Protein AF-0000000084337101 (afdb_homodimer)

Secondary structure (DSSP, 8-state):
-EEEEEE---TT---THHHHHTTT-SEEEE-S----HHHHHHHHHHS-EEE---TT--HHHHHHS-SEEEEEETTEEEEEESS-EETTEE-TTTHHHHHHS--SEEE--SS--EEEEEETTTTEEEEEE---S--TT---EEEEEEEEETTEEEEEEEEEEP--/-EEEEEE---TT---THHHHHTTT-SEEEE-S----HHHHHHHHHHS-EEE---TT--HHHHHHS-SEEEEEETTEEEEEESS-EETTEE-TTTHHHHHHS--SEEE--SS--EEEEEETTTTEEEEEE---S--TT---EEEEEEEEETTEEEEEEEEEEP--

Nearest PDB structures (foldseek):
  5xcj-assembly1_A  TM=7.759E-01  e=5.820E-12  Entamoeba histolytica
  1w24-assembly1_A  TM=7.479E-01  e=7.987E-12  Homo sapiens
  6xs5-assembly1_A  TM=7.385E-01  e=8.509E-12  Homo sapiens
  5w8m-assembly2_B  TM=7.728E-01  e=2.596E-10  Thermochaetoides thermophila
  6vac-assembly1_C  TM=6.757E-01  e=7.614E-10  Mus musculus

Solvent-accessible surface area (backbone atoms only — not comparable to full-atom values): 16589 Å² total; per-residue (Å²): 114,49,33,38,26,36,38,16,33,19,60,62,38,79,60,71,64,54,58,64,72,37,62,84,35,60,34,36,39,35,25,13,19,48,46,38,53,66,56,52,49,54,50,43,73,74,32,57,65,48,54,19,32,25,92,73,34,46,69,75,37,49,72,75,24,41,60,65,43,76,48,69,54,83,62,32,37,34,35,36,24,9,83,33,62,44,88,97,50,49,28,81,92,37,42,69,50,52,73,77,61,49,37,46,33,37,37,23,26,81,76,49,42,38,33,40,37,53,33,76,94,60,60,22,41,36,39,20,38,10,14,48,21,86,60,80,88,60,69,74,21,22,31,31,35,34,32,36,50,52,76,41,81,42,63,40,31,43,42,77,50,84,71,135,116,48,32,37,24,37,38,16,33,19,59,63,36,79,60,71,64,53,58,63,73,38,62,85,36,61,33,35,39,33,26,12,21,48,46,39,54,67,54,51,47,54,49,42,72,73,32,55,64,48,53,19,32,24,92,72,34,46,68,76,36,48,73,75,25,42,59,64,42,75,48,69,54,83,62,31,39,34,36,37,24,9,84,32,61,44,89,100,50,50,28,80,93,38,43,69,49,50,73,77,61,48,38,45,32,40,35,23,27,82,76,49,43,39,34,38,39,52,34,74,91,60,61,22,40,35,40,20,40,10,14,46,20,85,59,82,88,60,66,73,21,23,31,31,36,32,31,38,50,52,75,40,81,42,64,38,31,45,44,75,51,82,72,135

Foldseek 3Di:
DFKEWEAEQAQCPDDPVSCVVCVPGQEYEYQENQNDPVSVVVRCVSHPYAYAYDDNDDDVVCVPHPQWDWDDDQQFTEIGHAQADDVVGGDPVNVVCCLVPNTQEYEYEDVLDFDWDQHPNRNHTYGYQGHQHDDDPDFWHKIWIWDDDRHDIGDIDIDTDDGD/DFKEWEAEQAQCPDDPVSCVVCVPGQEYEYQENQNDVVSVVVRCVSHPYAYAYDDNDDPVVCVVHPQWDWDDDQQFTEIGHAQADDVVGGDPVNVVCCLVPNTQEYEYEDPLDFDWDQHPNRNHTYGYQGHQHDDDPDFWHKIWIWDDDRHDIGDIDIDTDDGD

pLDDT: mean 96.05, std 7.36, range [43.03, 98.94]

Organism: NCBI:txid1302689

Structure (mmCIF, N/CA/C/O backbone):
data_AF-0000000084337101-model_v1
#
loop_
_entity.id
_entity.type
_entity.pdbx_description
1 polymer Phosphoesterase
#
loop_
_atom_site.group_PDB
_atom_site.id
_atom_site.type_symbol
_atom_site.label_atom_id
_atom_site.label_alt_id
_atom_site.label_comp_id
_atom_site.label_asym_id
_atom_site.label_entity_id
_atom_site.label_seq_id
_atom_site.pdbx_PDB_ins_code
_atom_site.Cartn_x
_atom_site.Cartn_y
_atom_site.Cartn_z
_atom_site.occupancy
_atom_site.B_iso_or_equiv
_atom_site.auth_seq_id
_atom_site.auth_comp_id
_atom_site.auth_asym_id
_atom_site.auth_atom_id
_atom_site.pdbx_PDB_model_num
ATOM 1 N N . MET A 1 1 ? -7.73 -17.516 11.141 1 97.19 1 MET A N 1
ATOM 2 C CA . MET A 1 1 ? -6.891 -16.5 10.516 1 97.19 1 MET A CA 1
ATOM 3 C C . MET A 1 1 ? -5.816 -17.141 9.648 1 97.19 1 MET A C 1
ATOM 5 O O . MET A 1 1 ? -5.148 -18.078 10.07 1 97.19 1 MET A O 1
ATOM 9 N N . THR A 1 2 ? -5.793 -16.688 8.414 1 98.75 2 THR A N 1
ATOM 10 C CA . THR A 1 2 ? -4.77 -17.172 7.488 1 98.75 2 THR A CA 1
ATOM 11 C C . THR A 1 2 ? -3.75 -16.078 7.195 1 98.75 2 THR A C 1
ATOM 13 O O . THR A 1 2 ? -4.121 -14.945 6.855 1 98.75 2 THR A O 1
ATOM 16 N N . ARG A 1 3 ? -2.441 -16.406 7.406 1 98.81 3 ARG A N 1
ATOM 17 C CA . ARG A 1 3 ? -1.365 -15.453 7.141 1 98.81 3 ARG A CA 1
ATOM 18 C C . ARG A 1 3 ? -0.753 -15.695 5.762 1 98.81 3 ARG A C 1
ATOM 20 O O . ARG A 1 3 ? -0.276 -16.797 5.477 1 98.81 3 ARG A O 1
ATOM 27 N N . ILE A 1 4 ? -0.739 -14.594 4.887 1 98.94 4 ILE A N 1
ATOM 28 C CA . ILE A 1 4 ? -0.367 -14.766 3.488 1 98.94 4 ILE A CA 1
ATOM 29 C C . ILE A 1 4 ? 0.932 -14.016 3.201 1 98.94 4 ILE A C 1
ATOM 31 O O . ILE A 1 4 ? 1.117 -12.891 3.652 1 98.94 4 ILE A O 1
ATOM 35 N N . GLY A 1 5 ? 1.886 -14.672 2.557 1 98.88 5 GLY A N 1
ATOM 36 C CA . GLY A 1 5 ? 2.967 -14.016 1.843 1 98.88 5 GLY A CA 1
ATOM 37 C C . GLY A 1 5 ? 2.705 -13.883 0.354 1 98.88 5 GLY A C 1
ATOM 38 O O . GLY A 1 5 ? 2.453 -14.875 -0.329 1 98.88 5 GLY A O 1
ATOM 39 N N . LEU A 1 6 ? 2.668 -12.648 -0.163 1 98.94 6 LEU A N 1
ATOM 40 C CA . LEU A 1 6 ? 2.365 -12.367 -1.562 1 98.94 6 LEU A CA 1
ATOM 41 C C . LEU A 1 6 ? 3.613 -11.906 -2.307 1 98.94 6 LEU A C 1
ATOM 43 O O . LEU A 1 6 ? 4.293 -10.977 -1.869 1 98.94 6 LEU A O 1
ATOM 47 N N . ILE A 1 7 ? 3.92 -12.594 -3.41 1 98.81 7 ILE A N 1
ATOM 48 C CA . ILE A 1 7 ? 5.121 -12.312 -4.188 1 98.81 7 ILE A CA 1
ATOM 49 C C . ILE A 1 7 ? 4.809 -12.414 -5.68 1 98.81 7 ILE A C 1
ATOM 51 O O . ILE A 1 7 ? 3.783 -12.977 -6.066 1 98.81 7 ILE A O 1
ATOM 55 N N . SER A 1 8 ? 5.551 -11.766 -6.52 1 98.56 8 SER A N 1
ATOM 56 C CA . SER A 1 8 ? 5.344 -11.812 -7.961 1 98.56 8 SER A CA 1
ATOM 57 C C . 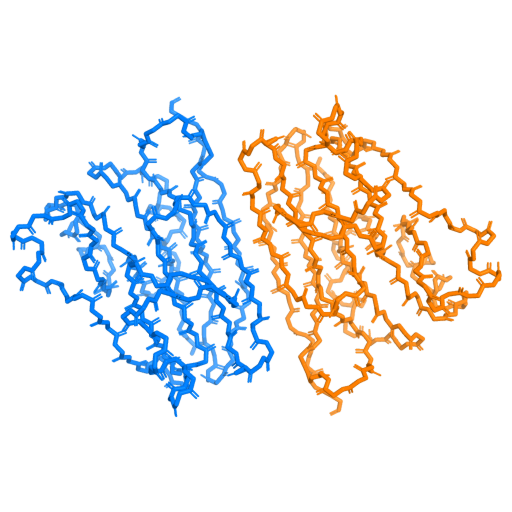SER A 1 8 ? 6.637 -11.516 -8.719 1 98.56 8 SER A C 1
ATOM 59 O O . SER A 1 8 ? 7.613 -11.047 -8.125 1 98.56 8 SER A O 1
ATOM 61 N N . ASP A 1 9 ? 6.691 -11.859 -9.961 1 98 9 ASP A N 1
ATOM 62 C CA . ASP A 1 9 ? 7.73 -11.453 -10.898 1 98 9 ASP A CA 1
ATOM 63 C C . ASP A 1 9 ? 9.117 -11.781 -10.359 1 98 9 ASP A C 1
ATOM 65 O O . ASP A 1 9 ? 10 -10.922 -10.312 1 98 9 ASP A O 1
ATOM 69 N N . THR A 1 10 ? 9.242 -13.016 -9.969 1 97.75 10 THR A N 1
ATOM 70 C CA . THR A 1 10 ? 10.539 -13.492 -9.492 1 97.75 10 THR A CA 1
ATOM 71 C C . THR A 1 10 ? 11.5 -13.672 -10.664 1 97.75 10 THR A C 1
ATOM 73 O O . THR A 1 10 ? 12.719 -13.578 -10.484 1 97.75 10 THR A O 1
ATOM 76 N N . HIS A 1 11 ? 11.008 -14.039 -11.836 1 97.12 11 HIS A N 1
ATOM 77 C CA . HIS A 1 11 ? 11.82 -14.117 -13.047 1 97.12 11 HIS A CA 1
ATOM 78 C C . HIS A 1 11 ? 13.023 -15.023 -12.844 1 97.12 11 HIS A C 1
ATOM 80 O O . HIS A 1 11 ? 14.156 -14.641 -13.148 1 97.12 11 HIS A O 1
ATOM 86 N N . SER A 1 12 ? 12.773 -16.188 -12.328 1 96.69 12 SER A N 1
ATOM 87 C CA . SER A 1 12 ? 13.75 -17.266 -12.164 1 96.69 12 SER A CA 1
ATOM 88 C C . SER A 1 12 ? 14.758 -16.938 -11.078 1 96.69 12 SER A C 1
ATOM 90 O O . SER A 1 12 ? 15.773 -17.625 -10.938 1 96.69 12 SER A O 1
ATOM 92 N N . TYR A 1 13 ? 14.562 -15.891 -10.398 1 96.31 13 TYR A N 1
ATOM 93 C CA . TYR A 1 13 ? 15.422 -15.531 -9.273 1 96.31 13 TYR A CA 1
ATOM 94 C C . TYR A 1 13 ? 14.617 -15.469 -7.973 1 96.31 13 TYR A C 1
ATOM 96 O O . TYR A 1 13 ? 13.578 -14.812 -7.906 1 96.31 13 TYR A O 1
ATOM 104 N N . LEU A 1 14 ? 15.156 -16.141 -6.969 1 95.75 14 LEU A N 1
ATOM 105 C CA . LEU A 1 14 ? 14.516 -16.188 -5.66 1 95.75 14 LEU A CA 1
ATOM 106 C C . LEU A 1 14 ? 15.508 -15.844 -4.559 1 95.75 14 LEU A C 1
ATOM 108 O O . LEU A 1 14 ? 16.359 -16.672 -4.215 1 95.75 14 LEU A O 1
ATOM 112 N N . ASP A 1 15 ? 15.375 -14.695 -4.016 1 94.75 15 ASP A N 1
ATOM 113 C CA . ASP A 1 15 ? 16.203 -14.242 -2.904 1 94.75 15 ASP A CA 1
ATOM 114 C C . ASP A 1 15 ? 15.961 -15.086 -1.655 1 94.75 15 ASP A C 1
ATOM 116 O O . ASP A 1 15 ? 14.812 -15.344 -1.294 1 94.75 15 ASP A O 1
ATOM 120 N N . GLU A 1 16 ? 17.016 -15.445 -0.916 1 95.56 16 GLU A N 1
ATOM 121 C CA . GLU A 1 16 ? 16.875 -16.219 0.311 1 95.56 16 GLU A CA 1
ATOM 122 C C . GLU A 1 16 ? 16.062 -15.469 1.361 1 95.56 16 GLU A C 1
ATOM 124 O O . GLU A 1 16 ? 15.406 -16.078 2.201 1 95.56 16 GLU A O 1
ATOM 129 N N . ALA A 1 17 ? 16.125 -14.211 1.288 1 96.62 17 ALA A N 1
ATOM 130 C CA . ALA A 1 17 ? 15.406 -13.367 2.244 1 96.62 17 ALA A CA 1
ATOM 131 C C . ALA A 1 17 ? 13.898 -13.633 2.188 1 96.62 17 ALA A C 1
ATOM 133 O O . ALA A 1 17 ? 13.188 -13.414 3.17 1 96.62 17 ALA A O 1
ATOM 134 N N . VAL A 1 18 ? 13.445 -14.07 1.087 1 97.75 18 VAL A N 1
ATOM 135 C CA . VAL A 1 18 ? 12.023 -14.367 0.919 1 97.75 18 VAL A CA 1
ATOM 136 C C . VAL A 1 18 ? 11.594 -15.422 1.93 1 97.75 18 VAL A C 1
ATOM 138 O O . VAL A 1 18 ? 10.539 -15.305 2.551 1 97.75 18 VAL A O 1
ATOM 141 N N . PHE A 1 19 ? 12.398 -16.438 2.104 1 98.06 19 PHE A N 1
ATOM 142 C CA . PHE A 1 19 ? 12.07 -17.516 3.02 1 98.06 19 PHE A CA 1
ATOM 143 C C . PHE A 1 19 ? 12.055 -17.016 4.461 1 98.06 19 PHE A C 1
ATOM 145 O O . PHE A 1 19 ? 11.242 -17.469 5.27 1 98.06 19 PHE A O 1
ATOM 152 N N . LYS A 1 20 ? 12.875 -16.125 4.723 1 97.56 20 LYS A N 1
ATOM 153 C CA . LYS A 1 20 ? 12.875 -15.531 6.055 1 97.56 20 LYS A CA 1
ATOM 154 C C . LYS A 1 20 ? 11.609 -14.719 6.297 1 97.56 20 LYS A C 1
ATOM 156 O O . LYS A 1 20 ? 10.961 -14.852 7.336 1 97.56 20 LYS A O 1
ATOM 161 N N . HIS A 1 21 ? 11.242 -13.977 5.363 1 97.75 21 HIS A N 1
ATOM 162 C CA . HIS A 1 21 ? 10.078 -13.109 5.5 1 97.75 21 HIS A CA 1
ATOM 163 C C . HIS A 1 21 ? 8.789 -13.922 5.535 1 97.75 21 HIS A C 1
ATOM 165 O O . HIS A 1 21 ? 7.82 -13.539 6.195 1 97.75 21 HIS A O 1
ATOM 171 N N . PHE A 1 22 ? 8.781 -15.07 4.883 1 98.56 22 PHE A N 1
ATOM 172 C CA . PHE A 1 22 ? 7.555 -15.852 4.785 1 98.56 22 PHE A CA 1
ATOM 173 C C . PHE A 1 22 ? 7.551 -16.984 5.801 1 98.56 22 PHE A C 1
ATOM 175 O O . PHE A 1 22 ? 6.629 -17.797 5.824 1 98.56 22 PHE A O 1
ATOM 182 N N . ALA A 1 23 ? 8.523 -17 6.684 1 98.62 23 ALA A N 1
ATOM 183 C CA . ALA A 1 23 ? 8.641 -18.094 7.648 1 98.62 23 ALA A CA 1
ATOM 184 C C . ALA A 1 23 ? 7.402 -18.172 8.539 1 98.62 23 ALA A C 1
ATOM 186 O O . ALA A 1 23 ? 6.969 -19.266 8.914 1 98.62 23 ALA A O 1
ATOM 187 N N . ASP A 1 24 ? 6.848 -17.094 8.836 1 98.44 24 ASP A N 1
ATOM 188 C CA . ASP A 1 24 ? 5.715 -17.047 9.758 1 98.44 24 ASP A CA 1
ATOM 189 C C . ASP A 1 24 ? 4.391 -17 9 1 98.44 24 ASP A C 1
ATOM 191 O O . ASP A 1 24 ? 3.355 -16.656 9.578 1 98.44 24 ASP A O 1
ATOM 195 N N . ARG A 1 25 ? 4.422 -17.219 7.742 1 98.69 25 ARG A N 1
ATOM 196 C CA . ARG A 1 25 ? 3.209 -17.203 6.926 1 98.69 25 ARG A CA 1
ATOM 197 C C . ARG A 1 25 ? 2.633 -18.609 6.77 1 98.69 25 ARG A C 1
ATOM 199 O O . ARG A 1 25 ? 3.352 -19.594 6.902 1 98.69 25 ARG A O 1
ATOM 206 N N . ASP A 1 26 ? 1.334 -18.672 6.531 1 98.88 26 ASP A N 1
ATOM 207 C CA . ASP A 1 26 ? 0.652 -19.953 6.344 1 98.88 26 ASP A CA 1
ATOM 208 C C . ASP A 1 26 ? 0.68 -20.375 4.879 1 98.88 26 ASP A C 1
ATOM 210 O O . ASP A 1 26 ? 0.826 -21.562 4.578 1 98.88 26 ASP A O 1
ATOM 214 N N . GLU A 1 27 ? 0.508 -19.422 3.949 1 98.88 27 GLU A N 1
ATOM 215 C CA . GLU A 1 27 ? 0.481 -19.672 2.51 1 98.88 27 GLU A CA 1
ATOM 216 C C . GLU A 1 27 ? 1.314 -18.625 1.757 1 98.88 27 GLU A C 1
ATOM 218 O O . GLU A 1 27 ? 1.511 -17.516 2.238 1 98.88 27 GLU A O 1
ATOM 223 N N . ILE A 1 28 ? 1.742 -19.094 0.635 1 98.94 28 ILE A N 1
ATOM 224 C CA . ILE A 1 28 ? 2.379 -18.188 -0.314 1 98.94 28 ILE A CA 1
ATOM 225 C C . ILE A 1 28 ? 1.519 -18.062 -1.57 1 98.94 28 ILE A C 1
ATOM 227 O O . ILE A 1 28 ? 1.023 -19.078 -2.088 1 98.94 28 ILE A O 1
ATOM 231 N N . TRP A 1 29 ? 1.247 -16.844 -1.984 1 98.94 29 TRP A N 1
ATOM 232 C CA . TRP A 1 29 ? 0.573 -16.562 -3.248 1 98.94 29 TRP A CA 1
ATOM 233 C C . TRP A 1 29 ? 1.519 -15.891 -4.234 1 98.94 29 TRP A C 1
ATOM 235 O O . TRP A 1 29 ? 2.186 -14.906 -3.889 1 98.94 29 TRP A O 1
ATOM 245 N N . HIS A 1 30 ? 1.641 -16.469 -5.43 1 98.94 30 HIS A N 1
ATOM 246 C CA . HIS A 1 30 ? 2.521 -15.93 -6.461 1 98.94 30 HIS A CA 1
ATOM 247 C C . HIS A 1 30 ? 1.725 -15.445 -7.664 1 98.94 30 HIS A C 1
ATOM 249 O O . HIS A 1 30 ? 1.054 -16.234 -8.336 1 98.94 30 HIS A O 1
ATOM 255 N N . ALA A 1 31 ? 1.927 -14.156 -8.031 1 98.88 31 ALA A N 1
ATOM 256 C CA . ALA A 1 31 ? 1.059 -13.516 -9.008 1 98.88 31 ALA A CA 1
ATOM 257 C C . ALA A 1 31 ? 1.639 -13.633 -10.414 1 98.88 31 ALA A C 1
ATOM 259 O O . ALA A 1 31 ? 1.323 -12.828 -11.297 1 98.88 31 ALA A O 1
ATOM 260 N N . GLY A 1 32 ? 2.471 -14.523 -10.625 1 98.69 32 GLY A N 1
ATOM 261 C CA . GLY A 1 32 ? 2.885 -14.859 -11.977 1 98.69 32 GLY A CA 1
ATOM 262 C C . GLY A 1 32 ? 4.297 -14.406 -12.297 1 98.69 32 GLY A C 1
ATOM 263 O O . GLY A 1 32 ? 4.906 -13.656 -11.531 1 98.69 32 GLY A O 1
ATOM 264 N N . ASP A 1 33 ? 4.809 -14.875 -13.453 1 98.69 33 ASP A N 1
ATOM 265 C CA . ASP A 1 33 ? 6.184 -14.68 -13.906 1 98.69 33 ASP A CA 1
ATOM 266 C C . ASP A 1 33 ? 7.176 -15.297 -12.922 1 98.69 33 ASP A C 1
ATOM 268 O O . ASP A 1 33 ? 8.117 -14.625 -12.484 1 98.69 33 ASP A O 1
ATOM 272 N N . PHE A 1 34 ? 6.934 -16.547 -12.703 1 98.62 34 PHE A N 1
ATOM 273 C CA . PHE A 1 34 ? 7.871 -17.344 -11.906 1 98.62 34 PHE A CA 1
ATOM 274 C C . PHE A 1 34 ? 9.25 -17.359 -12.555 1 98.62 34 PHE A C 1
ATOM 276 O O . PHE A 1 34 ? 10.258 -17.125 -11.891 1 98.62 34 PHE A O 1
ATOM 283 N N . GLY A 1 35 ? 9.25 -17.688 -13.766 1 98.06 35 GLY A N 1
ATOM 284 C CA . GLY A 1 35 ? 10.461 -17.922 -14.531 1 98.06 35 GLY A CA 1
ATOM 285 C C . GLY A 1 35 ? 10.703 -19.375 -14.844 1 98.06 35 GLY A C 1
ATOM 286 O O . GLY A 1 35 ? 10.797 -19.766 -16.016 1 98.06 35 GLY A O 1
ATOM 287 N N . THR A 1 36 ? 10.781 -20.25 -13.781 1 98.06 36 THR A N 1
ATOM 288 C CA . THR A 1 36 ? 10.977 -21.688 -13.953 1 98.06 36 THR A CA 1
ATOM 289 C C . THR A 1 36 ? 10.047 -22.469 -13.023 1 98.06 36 THR A C 1
ATOM 291 O O . THR A 1 36 ? 9.672 -21.969 -11.961 1 98.06 36 THR A O 1
ATOM 294 N N . LEU A 1 37 ? 9.789 -23.688 -13.484 1 98.38 37 LEU A N 1
ATOM 295 C CA . LEU A 1 37 ? 9.008 -24.578 -12.633 1 98.38 37 LEU A CA 1
ATOM 296 C C . LEU A 1 37 ? 9.773 -24.922 -11.359 1 98.38 37 LEU A C 1
ATOM 298 O O . LEU A 1 37 ? 9.18 -25.078 -10.289 1 98.38 37 LEU A O 1
ATOM 302 N N . GLU A 1 38 ? 11.047 -25.016 -11.484 1 98.38 38 GLU A N 1
ATOM 303 C CA . GLU A 1 38 ? 11.898 -25.328 -10.336 1 98.38 38 GLU A CA 1
ATOM 304 C C . GLU A 1 38 ? 11.711 -24.297 -9.219 1 98.38 38 GLU A C 1
ATOM 306 O O . GLU A 1 38 ? 11.688 -24.656 -8.039 1 98.38 38 GLU A O 1
ATOM 311 N N . LEU A 1 39 ? 11.633 -23.078 -9.617 1 98.31 39 LEU A N 1
ATOM 312 C CA . LEU A 1 39 ? 11.422 -22.031 -8.625 1 98.31 39 LEU A CA 1
ATOM 313 C C . LEU A 1 39 ? 10.07 -22.203 -7.938 1 98.31 39 LEU A C 1
ATOM 315 O O . LEU A 1 39 ? 9.969 -22.078 -6.715 1 98.31 39 LEU A O 1
ATOM 319 N N . ALA A 1 40 ? 9.07 -22.422 -8.641 1 98.56 40 ALA A N 1
ATOM 320 C CA . ALA A 1 40 ? 7.754 -22.672 -8.062 1 98.56 40 ALA A CA 1
ATOM 321 C C . ALA A 1 40 ? 7.797 -23.844 -7.098 1 98.56 40 ALA A C 1
ATOM 323 O O . ALA A 1 40 ? 7.191 -23.797 -6.027 1 98.56 40 ALA A O 1
ATOM 324 N N . ASP A 1 41 ? 8.492 -24.875 -7.523 1 98.5 41 ASP A N 1
ATOM 325 C CA . ASP A 1 41 ? 8.609 -26.078 -6.703 1 98.5 41 ASP A CA 1
ATOM 326 C C . ASP A 1 41 ? 9.305 -25.766 -5.375 1 98.5 41 ASP A C 1
ATOM 328 O O . ASP A 1 41 ? 8.945 -26.328 -4.336 1 98.5 41 ASP A O 1
ATOM 332 N N . GLN A 1 42 ? 10.258 -24.969 -5.457 1 98.38 42 GLN A N 1
ATOM 333 C CA . GLN A 1 42 ? 10.961 -24.547 -4.246 1 98.38 42 GLN A CA 1
ATOM 334 C C . GLN A 1 42 ? 10.016 -23.859 -3.266 1 98.38 42 GLN A C 1
ATOM 336 O O . GLN A 1 42 ? 10.039 -24.156 -2.068 1 98.38 42 GLN A O 1
ATOM 341 N N . LEU A 1 43 ? 9.211 -22.953 -3.754 1 98.69 43 LEU A N 1
ATOM 342 C CA . LEU A 1 43 ? 8.242 -22.266 -2.908 1 98.69 43 LEU A CA 1
ATOM 343 C C . LEU A 1 43 ? 7.203 -23.25 -2.367 1 98.69 43 LEU A C 1
ATOM 345 O O . LEU A 1 43 ? 6.852 -23.188 -1.187 1 98.69 43 LEU A O 1
ATOM 349 N N . ALA A 1 44 ? 6.797 -24.109 -3.223 1 98.69 44 ALA A N 1
ATOM 350 C CA . ALA A 1 44 ? 5.762 -25.078 -2.855 1 98.69 44 ALA A CA 1
ATOM 351 C C . ALA A 1 44 ? 6.27 -26.047 -1.794 1 98.69 44 ALA A C 1
ATOM 353 O O . ALA A 1 44 ? 5.488 -26.562 -0.983 1 98.69 44 ALA A O 1
ATOM 354 N N . ALA A 1 45 ? 7.469 -26.359 -1.864 1 98.56 45 ALA A N 1
ATOM 355 C CA . ALA A 1 45 ? 8.07 -27.25 -0.884 1 98.56 45 ALA A CA 1
ATOM 356 C C . ALA A 1 45 ? 8.172 -26.594 0.486 1 98.56 45 ALA A C 1
ATOM 358 O O . ALA A 1 45 ? 8.258 -27.266 1.51 1 98.56 45 ALA A O 1
ATOM 359 N N . PHE A 1 46 ? 8.188 -25.328 0.538 1 98.69 46 PHE A N 1
ATOM 360 C CA . PHE A 1 46 ? 8.359 -24.547 1.757 1 98.69 46 PHE A CA 1
ATOM 361 C C . PHE A 1 46 ? 7.016 -24.297 2.436 1 98.69 46 PHE A C 1
ATOM 363 O O . PHE A 1 46 ? 6.883 -24.5 3.645 1 98.69 46 PHE A O 1
ATOM 370 N N . LYS A 1 47 ? 6.016 -23.875 1.688 1 98.62 47 LYS A N 1
ATOM 371 C CA . LYS A 1 47 ? 4.652 -23.594 2.131 1 98.62 47 LYS A CA 1
ATOM 372 C C . LYS A 1 47 ? 3.641 -23.922 1.038 1 98.62 47 LYS A C 1
ATOM 374 O O . LYS A 1 47 ? 3.973 -23.906 -0.149 1 98.62 47 LYS A O 1
ATOM 379 N N . PRO A 1 48 ? 2.318 -24.188 1.504 1 98.81 48 PRO A N 1
ATOM 380 C CA . PRO A 1 48 ? 1.294 -24.266 0.46 1 98.81 48 PRO A CA 1
ATOM 381 C C . PRO A 1 48 ? 1.328 -23.078 -0.492 1 98.81 48 PRO A C 1
ATOM 383 O O . PRO A 1 48 ? 1.376 -21.922 -0.045 1 98.81 48 PRO A O 1
ATOM 386 N N . LEU A 1 49 ? 1.296 -23.406 -1.782 1 98.88 49 LEU A N 1
ATOM 387 C CA . LEU A 1 49 ? 1.495 -22.375 -2.797 1 98.88 49 LEU A CA 1
ATOM 388 C C . LEU A 1 49 ? 0.292 -22.297 -3.73 1 98.88 49 LEU A C 1
ATOM 390 O O . LEU A 1 49 ? -0.161 -23.312 -4.258 1 98.88 49 LEU A O 1
ATOM 394 N N . LYS A 1 50 ? -0.266 -21.094 -3.838 1 98.88 50 LYS A N 1
ATOM 395 C CA . LYS A 1 50 ? -1.196 -20.75 -4.91 1 98.88 50 LYS A CA 1
ATOM 396 C C . LYS A 1 50 ? -0.559 -19.781 -5.906 1 98.88 50 LYS A C 1
ATOM 398 O O . LYS A 1 50 ? 0.171 -18.875 -5.516 1 98.88 50 LYS A O 1
ATOM 403 N N . GLY A 1 51 ? -0.843 -20 -7.168 1 98.88 51 GLY A N 1
ATOM 404 C CA . GLY A 1 51 ? -0.225 -19.109 -8.141 1 98.88 51 GLY A CA 1
ATOM 405 C C . GLY A 1 51 ? -0.958 -19.078 -9.469 1 98.88 51 GLY A C 1
ATOM 406 O O . GLY A 1 51 ? -1.842 -19.891 -9.719 1 98.88 51 GLY A O 1
ATOM 407 N N . VAL A 1 52 ? -0.653 -18.109 -10.234 1 98.94 52 VAL A N 1
ATOM 408 C CA . VAL A 1 52 ? -1.036 -18 -11.641 1 98.94 52 VAL A CA 1
ATOM 409 C C . VAL A 1 52 ? 0.212 -17.844 -12.5 1 98.94 52 VAL A C 1
ATOM 411 O O . VAL A 1 52 ? 1.265 -17.422 -12.016 1 98.94 52 VAL A O 1
ATOM 414 N N . TYR A 1 53 ? 0.111 -18.234 -13.773 1 98.88 53 TYR A N 1
ATOM 415 C CA . TYR A 1 53 ? 1.277 -18.016 -14.625 1 98.88 53 TYR A CA 1
ATOM 416 C C . TYR A 1 53 ? 1.268 -16.609 -15.227 1 98.88 53 TYR A C 1
ATOM 418 O O . TYR A 1 53 ? 0.215 -15.977 -15.312 1 98.88 53 TYR A O 1
ATOM 426 N N . GLY A 1 54 ? 2.377 -16.078 -15.523 1 98.56 54 GLY A N 1
ATOM 427 C CA . GLY A 1 54 ? 2.539 -14.805 -16.188 1 98.56 54 GLY A CA 1
ATOM 428 C C . GLY A 1 54 ? 3.016 -14.938 -17.625 1 98.56 54 GLY A C 1
ATOM 429 O O . GLY A 1 54 ? 3.088 -16.047 -18.172 1 98.56 54 GLY A O 1
ATOM 430 N N . ASN A 1 55 ? 3.279 -13.844 -18.266 1 98.38 55 ASN A N 1
ATOM 431 C CA . ASN A 1 55 ? 3.531 -13.82 -19.703 1 98.38 55 ASN A CA 1
ATOM 432 C C . ASN A 1 55 ? 4.906 -14.391 -20.031 1 98.38 55 ASN A C 1
ATOM 434 O O . ASN A 1 55 ? 5.148 -14.805 -21.172 1 98.38 55 ASN A O 1
ATOM 438 N N . ILE A 1 56 ? 5.867 -14.5 -19.125 1 97.56 56 ILE A N 1
ATOM 439 C CA . ILE A 1 56 ? 7.18 -15.031 -19.469 1 97.56 56 ILE A CA 1
ATOM 440 C C . ILE A 1 56 ? 7.242 -16.516 -19.109 1 97.56 56 ILE A C 1
ATOM 442 O O . ILE A 1 56 ? 8.227 -17.188 -19.406 1 97.56 56 ILE A O 1
ATOM 446 N N . ASP A 1 57 ? 6.27 -17 -18.391 1 98.62 57 ASP A N 1
ATOM 447 C CA . ASP A 1 57 ? 6.258 -18.391 -17.984 1 98.62 57 ASP A CA 1
ATOM 448 C C . ASP A 1 57 ? 6.02 -19.328 -19.172 1 98.62 57 ASP A C 1
ATOM 450 O O . ASP A 1 57 ? 5.125 -19.078 -19.984 1 98.62 57 ASP A O 1
ATOM 454 N N . ASP A 1 58 ? 6.777 -20.375 -19.219 1 98.06 58 ASP A N 1
ATOM 455 C CA . ASP A 1 58 ? 6.691 -21.297 -20.344 1 98.06 58 ASP A CA 1
ATOM 456 C C . ASP A 1 58 ? 5.664 -22.391 -20.062 1 98.06 58 ASP A C 1
ATOM 458 O O . ASP A 1 58 ? 4.938 -22.344 -19.078 1 98.06 58 ASP A O 1
ATOM 462 N N . LYS A 1 59 ? 5.645 -23.344 -20.969 1 98.12 59 LYS A N 1
ATOM 463 C CA . LYS A 1 59 ? 4.613 -24.391 -20.984 1 98.12 59 LYS A CA 1
ATOM 464 C C . LYS A 1 59 ? 4.648 -25.203 -19.688 1 98.12 59 LYS A C 1
ATOM 466 O O . LYS A 1 59 ? 3.604 -25.609 -19.188 1 98.12 59 LYS A O 1
ATOM 471 N N . ASP A 1 60 ? 5.785 -25.453 -19.234 1 98.19 60 ASP A N 1
ATOM 472 C CA . ASP A 1 60 ? 5.895 -26.297 -18.047 1 98.19 60 ASP A CA 1
ATOM 473 C C . ASP A 1 60 ? 5.207 -25.656 -16.844 1 98.19 60 ASP A C 1
ATOM 475 O O . ASP A 1 60 ? 4.5 -26.328 -16.094 1 98.19 60 ASP A O 1
ATOM 479 N N . VAL A 1 61 ? 5.387 -24.328 -16.688 1 98.69 61 VAL A N 1
ATOM 480 C CA . VAL A 1 61 ? 4.723 -23.594 -15.609 1 98.69 61 VAL A CA 1
ATOM 481 C C . VAL A 1 61 ? 3.229 -23.484 -15.898 1 98.69 61 VAL A C 1
ATOM 483 O O . VAL A 1 61 ? 2.4 -23.672 -15.008 1 98.69 61 VAL A O 1
ATOM 486 N N . ARG A 1 62 ? 2.893 -23.266 -17.109 1 98.56 62 ARG A N 1
ATOM 487 C CA . ARG A 1 62 ? 1.516 -23.016 -17.516 1 98.56 62 ARG A CA 1
ATOM 488 C C . ARG A 1 62 ? 0.671 -24.281 -17.406 1 98.56 62 ARG A C 1
ATOM 490 O O . ARG A 1 62 ? -0.557 -24.203 -17.328 1 98.56 62 ARG A O 1
ATOM 497 N N . LEU A 1 63 ? 1.291 -25.406 -17.391 1 98.38 63 LEU A N 1
ATOM 498 C CA . LEU A 1 63 ? 0.581 -26.672 -17.219 1 98.38 63 LEU A CA 1
ATOM 499 C C . LEU A 1 63 ? 0.148 -26.844 -15.766 1 98.38 63 LEU A C 1
ATOM 501 O O . LEU A 1 63 ? -0.831 -27.547 -15.484 1 98.38 63 LEU A O 1
ATOM 505 N N . VAL A 1 64 ? 0.835 -26.266 -14.898 1 98.56 64 VAL A N 1
ATOM 506 C CA . VAL A 1 64 ? 0.617 -26.469 -13.469 1 98.56 64 VAL A CA 1
ATOM 507 C C . VAL A 1 64 ? -0.221 -25.328 -12.906 1 98.56 64 VAL A C 1
ATOM 509 O O . VAL A 1 64 ? -1.084 -25.547 -12.047 1 98.56 64 VAL A O 1
ATOM 512 N N . TYR A 1 65 ? -0.02 -24.109 -13.336 1 98.81 65 TYR A N 1
ATOM 513 C CA . TYR A 1 65 ? -0.685 -22.922 -12.797 1 98.81 65 TYR A CA 1
ATOM 514 C C . TYR A 1 65 ? -1.577 -22.266 -13.852 1 98.81 65 TYR A C 1
ATOM 516 O O . TYR A 1 65 ? -1.165 -22.094 -15 1 98.81 65 TYR A O 1
ATOM 524 N N . PRO A 1 66 ? -2.773 -21.875 -13.43 1 98.88 66 PRO A N 1
ATOM 525 C CA . PRO A 1 66 ? -3.729 -21.297 -14.383 1 98.88 66 PRO A CA 1
ATOM 526 C C . PRO A 1 66 ? -3.457 -19.828 -14.672 1 98.88 66 PRO A C 1
ATOM 528 O O . PRO A 1 66 ? -2.65 -19.203 -13.984 1 98.88 66 PRO A O 1
ATOM 531 N N . GLU A 1 67 ? -4.094 -19.344 -15.68 1 98.5 67 GLU A N 1
ATOM 532 C CA . GLU A 1 67 ? -4.023 -17.922 -15.992 1 98.5 67 GLU A CA 1
ATOM 533 C C . GLU A 1 67 ? -4.758 -17.078 -14.953 1 98.5 67 GLU A C 1
ATOM 535 O O . GLU A 1 67 ? -4.285 -16.016 -14.555 1 98.5 67 GLU A O 1
ATOM 540 N N . HIS A 1 68 ? -5.918 -17.562 -14.641 1 98.56 68 HIS A N 1
ATOM 541 C CA . HIS A 1 68 ? -6.785 -16.969 -13.625 1 98.56 68 HIS A CA 1
ATOM 542 C C . HIS A 1 68 ? -7.031 -17.938 -12.477 1 98.56 68 HIS A C 1
ATOM 544 O O . HIS A 1 68 ? -7.266 -19.125 -12.703 1 98.56 68 HIS A O 1
ATOM 550 N N . LEU A 1 69 ? -7 -17.422 -11.289 1 98.75 69 LEU A N 1
ATOM 551 C CA . LEU A 1 69 ? -7.348 -18.219 -10.117 1 98.75 69 LEU A CA 1
ATOM 552 C C . LEU A 1 69 ? -8.352 -17.469 -9.234 1 98.75 69 LEU A C 1
ATOM 554 O O . LEU A 1 69 ? -8.055 -16.391 -8.734 1 98.75 69 LEU A O 1
ATOM 558 N N . ARG A 1 70 ? -9.523 -17.969 -9.18 1 98.56 70 ARG A N 1
ATOM 559 C CA . ARG A 1 70 ? -10.594 -17.438 -8.328 1 98.56 70 ARG A CA 1
ATOM 560 C C . ARG A 1 70 ? -10.875 -18.391 -7.168 1 98.56 70 ARG A C 1
ATOM 562 O O . ARG A 1 70 ? -11.148 -19.578 -7.383 1 98.56 70 ARG A O 1
ATOM 569 N N . PHE A 1 71 ? -10.766 -17.906 -5.895 1 98.81 71 PHE A N 1
ATOM 570 C CA . PHE A 1 71 ? -10.945 -18.781 -4.746 1 98.81 71 PHE A CA 1
ATOM 571 C C . PHE A 1 71 ? -11.328 -17.984 -3.506 1 98.81 71 PHE A C 1
ATOM 573 O O . PHE A 1 71 ? -11.258 -16.75 -3.506 1 98.81 71 PHE A O 1
ATOM 580 N N . LYS A 1 72 ? -11.742 -18.734 -2.559 1 98.69 72 LYS A N 1
ATOM 581 C CA . LYS A 1 72 ? -12.008 -18.141 -1.254 1 98.69 72 LYS A CA 1
ATOM 582 C C . LYS A 1 72 ? -10.898 -18.469 -0.26 1 98.69 72 LYS A C 1
ATOM 584 O O . LYS A 1 72 ? -10.422 -19.609 -0.208 1 98.69 72 LYS A O 1
ATOM 589 N N . CYS A 1 73 ? -10.438 -17.469 0.36 1 98.75 73 CYS A N 1
ATOM 590 C CA . CYS A 1 73 ? -9.633 -17.672 1.562 1 98.75 73 CYS A CA 1
ATOM 591 C C . CYS A 1 73 ? -10.398 -17.219 2.805 1 98.75 73 CYS A C 1
ATOM 593 O O . CYS A 1 73 ? -10.688 -16.031 2.969 1 98.75 73 CYS A O 1
ATOM 595 N N . GLU A 1 74 ? -10.719 -18.188 3.678 1 98.38 74 GLU A N 1
ATOM 596 C CA . GLU A 1 74 ? -11.758 -17.953 4.672 1 98.38 74 GLU A CA 1
ATOM 597 C C . GLU A 1 74 ? -13.008 -17.359 4.023 1 98.38 74 GLU A C 1
ATOM 599 O O . GLU A 1 74 ? -13.617 -17.984 3.15 1 98.38 74 GLU A O 1
ATOM 604 N N . GLU A 1 75 ? -13.367 -16.094 4.422 1 98.56 75 GLU A N 1
ATOM 605 C CA . GLU A 1 75 ? -14.594 -15.531 3.871 1 98.56 75 GLU A CA 1
ATOM 606 C C . GLU A 1 75 ? -14.297 -14.477 2.805 1 98.56 75 GLU A C 1
ATOM 608 O O . GLU A 1 75 ? -15.211 -13.852 2.268 1 98.56 75 GLU A O 1
ATOM 613 N N . VAL A 1 76 ? -13.055 -14.328 2.432 1 98.69 76 VAL A N 1
ATOM 614 C CA . VAL A 1 76 ? -12.664 -13.32 1.451 1 98.69 76 VAL A CA 1
ATOM 615 C C . VAL A 1 76 ? -12.609 -13.945 0.06 1 98.69 76 VAL A C 1
ATOM 617 O O . VAL A 1 76 ? -11.914 -14.945 -0.151 1 98.69 76 VAL A O 1
ATOM 620 N N . ASP A 1 77 ? -13.352 -13.312 -0.895 1 98.88 77 ASP A N 1
ATOM 621 C CA . ASP A 1 77 ? -13.289 -13.703 -2.301 1 98.88 77 ASP A CA 1
ATOM 622 C C . ASP A 1 77 ? -12.062 -13.109 -2.982 1 98.88 77 ASP A C 1
ATOM 624 O O . ASP A 1 77 ? -11.914 -11.883 -3.055 1 98.88 77 ASP A O 1
ATOM 628 N N . VAL A 1 78 ? -11.211 -14.023 -3.506 1 98.88 78 VAL A N 1
ATOM 629 C CA . VAL A 1 78 ? -9.938 -13.602 -4.066 1 98.88 78 VAL A CA 1
ATOM 630 C C . VAL A 1 78 ? -9.891 -13.93 -5.559 1 98.88 78 VAL A C 1
ATOM 632 O O . VAL A 1 78 ? -10.305 -15.016 -5.973 1 98.88 78 VAL A O 1
ATOM 635 N N . TRP A 1 79 ? -9.492 -12.945 -6.352 1 98.94 79 TRP A N 1
ATOM 636 C CA . TRP A 1 79 ? -9.18 -13.156 -7.762 1 98.94 79 TRP A CA 1
ATOM 637 C C . TRP A 1 79 ? -7.738 -12.773 -8.062 1 98.94 79 TRP A C 1
ATOM 639 O O . TRP A 1 79 ? -7.332 -11.633 -7.824 1 98.94 79 TRP A O 1
ATOM 649 N N . MET A 1 80 ? -6.953 -13.742 -8.523 1 98.88 80 MET A N 1
ATOM 650 C CA . MET A 1 80 ? -5.555 -13.508 -8.875 1 98.88 80 MET A CA 1
ATOM 651 C C . MET A 1 80 ? -5.32 -13.719 -10.367 1 98.88 80 MET A C 1
ATOM 653 O O . MET A 1 80 ? -5.754 -14.727 -10.93 1 98.88 80 MET A O 1
ATOM 657 N N . THR A 1 81 ? -4.762 -12.789 -11 1 98.88 81 THR A N 1
ATOM 658 C CA . THR A 1 81 ? -4.344 -12.867 -12.391 1 98.88 81 THR A CA 1
ATOM 659 C C . THR A 1 81 ? -3.117 -11.992 -12.641 1 98.88 81 THR A C 1
ATOM 661 O O . THR A 1 81 ? -2.986 -10.914 -12.055 1 98.88 81 THR A O 1
ATOM 664 N N . HIS A 1 82 ? -2.256 -12.461 -13.492 1 98.81 82 HIS A N 1
ATOM 665 C CA . HIS A 1 82 ? -0.99 -11.758 -13.68 1 98.81 82 HIS A CA 1
ATOM 666 C C . HIS A 1 82 ? -1.196 -10.422 -14.391 1 98.81 82 HIS A C 1
ATOM 668 O O . HIS A 1 82 ? -0.764 -9.383 -13.898 1 98.81 82 HIS A O 1
ATOM 674 N N . ILE A 1 83 ? -1.837 -10.43 -15.555 1 98.5 83 ILE A N 1
ATOM 675 C CA . ILE A 1 83 ? -2.115 -9.219 -16.312 1 98.5 83 ILE A CA 1
ATOM 676 C C . ILE A 1 83 ? -3.566 -8.797 -16.109 1 98.5 83 ILE A C 1
ATOM 678 O O . ILE A 1 83 ? -4.453 -9.18 -16.875 1 98.5 83 ILE A O 1
ATOM 682 N N . GLY A 1 84 ? -3.801 -7.938 -15.086 1 98.19 84 GLY A N 1
ATOM 683 C CA . GLY A 1 84 ? -5.168 -7.57 -14.742 1 98.19 84 GLY A CA 1
ATOM 684 C C . GLY A 1 84 ? -5.418 -6.074 -14.812 1 98.19 84 GLY A C 1
ATOM 685 O O . GLY A 1 84 ? -6.566 -5.633 -14.82 1 98.19 84 GLY A O 1
ATOM 686 N N . GLY A 1 85 ? -4.297 -5.324 -14.852 1 97.44 85 GLY A N 1
ATOM 687 C CA . GLY A 1 85 ? -4.445 -3.881 -14.742 1 97.44 85 GLY A CA 1
ATOM 688 C C . GLY A 1 85 ? -4.695 -3.412 -13.328 1 97.44 85 GLY A C 1
ATOM 689 O O . GLY A 1 85 ? -4.297 -4.078 -12.367 1 97.44 85 GLY A O 1
ATOM 690 N N . TYR A 1 86 ? -5.246 -2.217 -13.242 1 96.38 86 TYR A N 1
ATOM 691 C CA . TYR A 1 86 ? -5.52 -1.623 -11.938 1 96.38 86 TYR A CA 1
ATOM 692 C C . TYR A 1 86 ? -6.77 -0.752 -11.992 1 96.38 86 TYR A C 1
ATOM 694 O O . TYR A 1 86 ? -7.305 -0.487 -13.062 1 96.38 86 TYR A O 1
ATOM 702 N N . PRO A 1 87 ? -7.242 -0.303 -10.773 1 96 87 PRO A N 1
ATOM 703 C CA . PRO A 1 87 ? -8.492 0.459 -10.742 1 96 87 PRO A CA 1
ATOM 704 C C . PRO A 1 87 ? -8.516 1.596 -11.766 1 96 87 PRO A C 1
ATOM 706 O O . PRO A 1 87 ? -7.551 2.352 -11.875 1 96 87 PRO A O 1
ATOM 709 N N . ASP A 1 88 ? -9.625 1.675 -12.547 1 91.81 88 ASP A N 1
ATOM 710 C CA . ASP A 1 88 ? -9.906 2.629 -13.617 1 91.81 88 ASP A CA 1
ATOM 711 C C . ASP A 1 88 ? -9.172 2.246 -14.898 1 91.81 88 ASP A C 1
ATOM 713 O O . ASP A 1 88 ? -9.375 2.857 -15.945 1 91.81 88 ASP A O 1
ATOM 717 N N . ARG A 1 89 ? -8.297 1.242 -14.844 1 95.12 89 ARG A N 1
ATOM 718 C CA . ARG A 1 89 ? -7.551 0.786 -16.016 1 95.12 89 ARG A CA 1
ATOM 719 C C . ARG A 1 89 ? -7.383 -0.729 -16 1 95.12 89 ARG A C 1
ATOM 721 O O . ARG A 1 89 ? -6.273 -1.237 -16.188 1 95.12 89 ARG A O 1
ATOM 728 N N . TYR A 1 90 ? -8.422 -1.387 -15.773 1 97.81 90 TYR A N 1
ATOM 729 C CA . TYR A 1 90 ? -8.367 -2.844 -15.812 1 97.81 90 TYR A CA 1
ATOM 730 C C . TYR A 1 90 ? -8.125 -3.34 -17.234 1 97.81 90 TYR A C 1
ATOM 732 O O . TYR A 1 90 ? -8.594 -2.73 -18.203 1 97.81 90 TYR A O 1
ATOM 740 N N . SER A 1 91 ? -7.473 -4.438 -17.359 1 97.69 91 SER A N 1
ATOM 741 C CA . SER A 1 91 ? -7.219 -5.027 -18.672 1 97.69 91 SER A CA 1
ATOM 742 C C . SER A 1 91 ? -8.508 -5.531 -19.312 1 97.69 91 SER A C 1
ATOM 744 O O . SER A 1 91 ? -9.484 -5.82 -18.609 1 97.69 91 SER A O 1
ATOM 746 N N . ALA A 1 92 ? -8.461 -5.68 -20.609 1 96.56 92 ALA A N 1
ATOM 747 C CA . ALA A 1 92 ? -9.641 -6.066 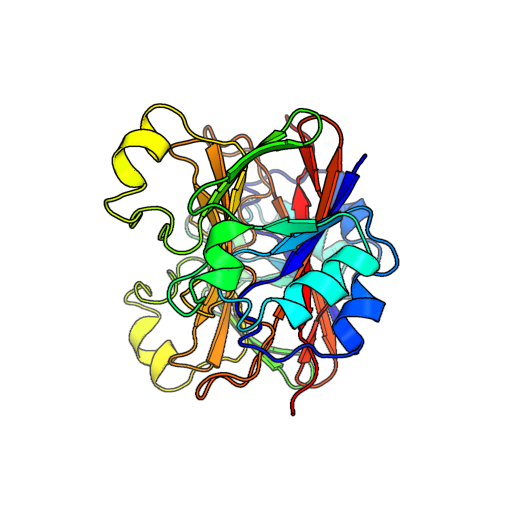-21.375 1 96.56 92 ALA A CA 1
ATOM 748 C C . ALA A 1 92 ? -10.156 -7.438 -20.938 1 96.56 92 ALA A C 1
ATOM 750 O O . ALA A 1 92 ? -11.367 -7.668 -20.906 1 96.56 92 ALA A O 1
ATOM 751 N N . ASN A 1 93 ? -9.305 -8.305 -20.656 1 94.75 93 ASN A N 1
ATOM 752 C CA . ASN A 1 93 ? -9.688 -9.672 -20.344 1 94.75 93 ASN A CA 1
ATOM 753 C C . ASN A 1 93 ? -10.297 -9.781 -18.953 1 94.75 93 ASN A C 1
ATOM 755 O O . ASN A 1 93 ? -10.922 -10.789 -18.609 1 94.75 93 ASN A O 1
ATOM 759 N N . VAL A 1 94 ? -10.109 -8.773 -18.078 1 96.75 94 VAL A N 1
ATOM 760 C CA . VAL A 1 94 ? -10.586 -8.789 -16.703 1 96.75 94 VAL A CA 1
ATOM 761 C C . VAL A 1 94 ? -11.812 -7.887 -16.562 1 96.75 94 VAL A C 1
ATOM 763 O O . VAL A 1 94 ? -12.672 -8.117 -15.719 1 96.75 94 VAL A O 1
ATOM 766 N N . LYS A 1 95 ? -11.922 -6.906 -17.344 1 95.62 95 LYS A N 1
ATOM 767 C CA . LYS A 1 95 ? -12.836 -5.77 -17.203 1 95.62 95 LYS A CA 1
ATOM 768 C C . LYS A 1 95 ? -14.281 -6.234 -17.094 1 95.62 95 LYS A C 1
ATOM 770 O O . LYS A 1 95 ? -15.008 -5.809 -16.188 1 95.62 95 LYS A O 1
ATOM 775 N N . PRO A 1 96 ? -14.781 -7.09 -17.969 1 95.06 96 PRO A N 1
ATOM 776 C CA . PRO A 1 96 ? -16.188 -7.473 -17.859 1 95.06 96 PRO A CA 1
ATOM 777 C C . PRO A 1 96 ? -16.516 -8.148 -16.531 1 95.06 96 PRO A C 1
ATOM 779 O O . PRO A 1 96 ? -17.484 -7.77 -15.859 1 95.06 96 PRO A O 1
ATOM 782 N N . GLU A 1 97 ? -15.672 -8.992 -16.078 1 96.88 97 GLU A N 1
ATOM 783 C CA . GLU A 1 97 ? -15.969 -9.789 -14.883 1 96.88 97 GLU A CA 1
ATOM 784 C C . GLU A 1 97 ? -15.727 -8.984 -13.609 1 96.88 97 GLU A C 1
ATOM 786 O O . GLU A 1 97 ? -16.469 -9.133 -12.625 1 96.88 97 GLU A O 1
ATOM 791 N N . ILE A 1 98 ? -14.742 -8.148 -13.602 1 97.69 98 ILE A N 1
ATOM 792 C CA . ILE A 1 98 ? -14.367 -7.41 -12.398 1 97.69 98 ILE A CA 1
ATOM 793 C C . ILE A 1 98 ? -15.523 -6.523 -11.953 1 97.69 98 ILE A C 1
ATOM 795 O O . ILE A 1 98 ? -15.703 -6.273 -10.758 1 97.69 98 ILE A O 1
ATOM 799 N N . TYR A 1 99 ? -16.359 -6.082 -12.867 1 96.69 99 TYR A N 1
ATOM 800 C CA . TYR A 1 99 ? -17.469 -5.18 -12.547 1 96.69 99 TYR A CA 1
ATOM 801 C C . TYR A 1 99 ? -18.75 -5.957 -12.297 1 96.69 99 TYR A C 1
ATOM 803 O O . TYR A 1 99 ? -19.609 -5.523 -11.523 1 96.69 99 TYR A O 1
ATOM 811 N N . THR A 1 100 ? -18.938 -7.109 -12.93 1 97.56 100 THR A N 1
ATOM 812 C CA . THR A 1 100 ? -20.172 -7.867 -12.805 1 97.56 100 THR A CA 1
ATOM 813 C C . THR A 1 100 ? -20.125 -8.805 -11.602 1 97.56 100 THR A C 1
ATOM 815 O O . THR A 1 100 ? -21.156 -9.125 -11.008 1 97.56 100 THR A O 1
ATOM 818 N N . ASN A 1 101 ? -18.953 -9.242 -11.289 1 98.12 101 ASN A N 1
ATOM 819 C CA . ASN A 1 101 ? -18.703 -10.133 -10.156 1 98.12 101 ASN A CA 1
ATOM 820 C C . ASN A 1 101 ? -17.391 -9.789 -9.453 1 98.12 101 ASN A C 1
ATOM 822 O O . ASN A 1 101 ? -16.438 -10.586 -9.469 1 98.12 101 ASN A O 1
ATOM 826 N N . PRO A 1 102 ? -17.391 -8.664 -8.805 1 98.31 102 PRO A N 1
ATOM 827 C CA . PRO A 1 102 ? -16.141 -8.195 -8.203 1 98.31 102 PRO A CA 1
ATOM 828 C C . PRO A 1 102 ? -15.695 -9.062 -7.023 1 98.31 102 PRO A C 1
ATOM 830 O O . PRO A 1 102 ? -16.531 -9.531 -6.25 1 98.31 102 PRO A O 1
ATOM 833 N N . PRO A 1 103 ? -14.391 -9.312 -6.938 1 98.62 103 PRO A N 1
ATOM 834 C CA . PRO A 1 103 ? -13.859 -9.898 -5.707 1 98.62 103 PRO A CA 1
ATOM 835 C C . PRO A 1 103 ? -13.672 -8.867 -4.594 1 98.62 103 PRO A C 1
ATOM 837 O O . PRO A 1 103 ? -13.836 -7.664 -4.828 1 98.62 103 PRO A O 1
ATOM 840 N N . GLN A 1 104 ? -13.383 -9.375 -3.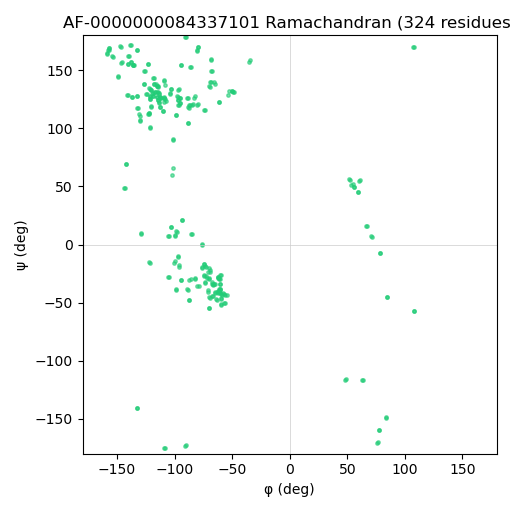379 1 98.19 104 GLN A N 1
ATOM 841 C CA . GLN A 1 104 ? -12.984 -8.477 -2.303 1 98.19 104 GLN A CA 1
ATOM 842 C C . GLN A 1 104 ? -11.5 -8.125 -2.398 1 98.19 104 GLN A C 1
ATOM 844 O O . GLN A 1 104 ? -11.078 -7.051 -1.973 1 98.19 104 GLN A O 1
ATOM 849 N N . LEU A 1 105 ? -10.781 -9.07 -2.945 1 98.81 105 LEU A N 1
ATOM 850 C CA . LEU A 1 105 ? -9.336 -8.93 -3.102 1 98.81 105 LEU A CA 1
ATOM 851 C C . LEU A 1 105 ? -8.906 -9.305 -4.512 1 98.81 105 LEU A C 1
ATOM 853 O O . LEU A 1 105 ? -9.117 -10.445 -4.949 1 98.81 105 LEU A O 1
ATOM 857 N N . PHE A 1 106 ? -8.359 -8.344 -5.23 1 98.94 106 PHE A N 1
ATOM 858 C CA . PHE A 1 106 ? -7.871 -8.547 -6.586 1 98.94 106 PHE A CA 1
ATOM 859 C C . PHE A 1 106 ? -6.355 -8.398 -6.648 1 98.94 106 PHE A C 1
ATOM 861 O O . PHE A 1 106 ? -5.82 -7.34 -6.309 1 98.94 106 PHE A O 1
ATOM 868 N N . ILE A 1 107 ? -5.637 -9.469 -7.117 1 98.94 107 ILE A N 1
ATOM 869 C CA . ILE A 1 107 ? -4.18 -9.523 -7.074 1 98.94 107 ILE A CA 1
ATOM 870 C C . ILE A 1 107 ? -3.623 -9.625 -8.492 1 98.94 107 ILE A C 1
ATOM 872 O O . ILE A 1 107 ? -4.074 -10.453 -9.281 1 98.94 107 ILE A O 1
ATOM 876 N N . THR A 1 108 ? -2.701 -8.711 -8.758 1 98.81 108 THR A N 1
ATOM 877 C CA . THR A 1 108 ? -2.072 -8.719 -10.078 1 98.81 108 THR A CA 1
ATOM 878 C C . THR A 1 108 ? -0.555 -8.609 -9.953 1 98.81 108 THR A C 1
ATOM 880 O O . THR A 1 108 ? -0.029 -8.414 -8.852 1 98.81 108 THR A O 1
ATOM 883 N N . GLY A 1 109 ? 0.182 -8.859 -11.062 1 98.06 109 GLY A N 1
ATOM 884 C CA . GLY A 1 109 ? 1.61 -8.633 -11.219 1 98.06 109 GLY A CA 1
ATOM 885 C C . GLY A 1 109 ? 1.965 -7.918 -12.508 1 98.06 109 GLY A C 1
ATOM 886 O O . GLY A 1 109 ? 1.356 -6.898 -12.852 1 98.06 109 GLY A O 1
ATOM 887 N N . HIS A 1 110 ? 2.984 -8.242 -13.172 1 96.75 110 HIS A N 1
ATOM 888 C CA . HIS A 1 110 ? 3.346 -7.906 -14.539 1 96.75 110 HIS A CA 1
ATOM 889 C C . HIS A 1 110 ? 4.039 -6.551 -14.609 1 96.75 110 HIS A C 1
ATOM 891 O O . HIS A 1 110 ? 5.105 -6.422 -15.211 1 96.75 110 HIS A O 1
ATOM 897 N N . SER A 1 111 ? 3.561 -5.488 -13.945 1 94.56 111 SER A N 1
ATOM 898 C CA . SER A 1 111 ? 4.09 -4.137 -14.07 1 94.56 111 SER A CA 1
ATOM 899 C C . SER A 1 111 ? 5.398 -3.98 -13.305 1 94.56 111 SER A C 1
ATOM 901 O O . SER A 1 111 ? 6.141 -3.02 -13.523 1 94.56 111 SER A O 1
ATOM 903 N N . HIS A 1 112 ? 5.668 -4.809 -12.406 1 96.06 112 HIS A N 1
ATOM 904 C CA . HIS A 1 112 ? 6.824 -4.754 -11.516 1 96.06 112 HIS A CA 1
ATOM 905 C C . HIS A 1 112 ? 6.742 -3.553 -10.578 1 96.06 112 HIS A C 1
ATOM 907 O O . HIS A 1 112 ? 7.758 -3.121 -10.031 1 96.06 112 HIS A O 1
ATOM 913 N N . ILE A 1 113 ? 5.598 -3.02 -10.508 1 94.81 113 ILE A N 1
ATOM 914 C CA . ILE A 1 113 ? 5.426 -1.817 -9.703 1 94.81 113 ILE A CA 1
ATOM 915 C C . ILE A 1 113 ? 4.543 -2.129 -8.5 1 94.81 113 ILE A C 1
ATOM 917 O O . ILE A 1 113 ? 3.439 -2.656 -8.648 1 94.81 113 ILE A O 1
ATOM 921 N N . LEU A 1 114 ? 5.059 -1.792 -7.316 1 97.19 114 LEU A N 1
ATOM 922 C CA . LEU A 1 114 ? 4.285 -1.907 -6.086 1 97.19 114 LEU A CA 1
ATOM 923 C C . LEU A 1 114 ? 3.045 -1.02 -6.137 1 97.19 114 LEU A C 1
ATOM 925 O O . LEU A 1 114 ? 3.148 0.184 -6.387 1 97.19 114 LEU A O 1
ATOM 929 N N . LYS A 1 115 ? 1.82 -1.629 -5.969 1 98.06 115 LYS A N 1
ATOM 930 C CA . LYS A 1 115 ? 0.568 -0.882 -5.91 1 98.06 115 LYS A CA 1
ATOM 931 C C . LYS A 1 115 ? -0.375 -1.474 -4.867 1 98.06 115 LYS A C 1
ATOM 933 O O . LYS A 1 115 ? -0.595 -2.686 -4.836 1 98.06 115 LYS A O 1
ATOM 938 N N . VAL A 1 116 ? -0.893 -0.682 -3.979 1 98.62 116 VAL A N 1
ATOM 939 C CA . VAL A 1 116 ? -2.039 -0.947 -3.115 1 98.62 116 VAL A CA 1
ATOM 940 C C . VAL A 1 116 ? -3.109 0.119 -3.336 1 98.62 116 VAL A C 1
ATOM 942 O O . VAL A 1 116 ? -2.891 1.298 -3.045 1 98.62 116 VAL A O 1
ATOM 945 N N . ILE A 1 117 ? -4.254 -0.264 -3.908 1 98 117 ILE A N 1
ATOM 946 C CA . ILE A 1 117 ? -5.309 0.7 -4.207 1 98 117 ILE A CA 1
ATOM 947 C C . ILE A 1 117 ? -6.664 0.12 -3.818 1 98 117 ILE A C 1
ATOM 949 O O . ILE A 1 117 ? -7.012 -0.994 -4.219 1 98 117 ILE A O 1
ATOM 953 N N . PHE A 1 118 ? -7.398 0.842 -3.033 1 96.69 118 PHE A N 1
ATOM 954 C CA . PHE A 1 118 ? -8.773 0.439 -2.773 1 96.69 118 PHE A CA 1
ATOM 955 C C . PHE A 1 118 ? -9.711 1.017 -3.824 1 96.69 118 PHE A C 1
ATOM 957 O O . PHE A 1 118 ? -9.828 2.236 -3.957 1 96.69 118 PHE A O 1
ATOM 964 N N . ASP A 1 119 ? -10.359 0.151 -4.566 1 96.31 119 ASP A N 1
ATOM 965 C CA . ASP A 1 119 ? -11.344 0.561 -5.559 1 96.31 119 ASP A CA 1
ATOM 966 C C . ASP A 1 119 ? -12.734 0.68 -4.938 1 96.31 119 ASP A C 1
ATOM 968 O O . ASP A 1 119 ? -13.445 -0.319 -4.789 1 96.31 119 ASP A O 1
ATOM 972 N N . LYS A 1 120 ? -13.148 1.814 -4.719 1 91.88 120 LYS A N 1
ATOM 973 C CA . LYS A 1 120 ? -14.406 2.059 -4.02 1 91.88 120 LYS A CA 1
ATOM 974 C C . LYS A 1 120 ? -15.602 1.699 -4.898 1 91.88 120 LYS A C 1
ATOM 976 O O . LYS A 1 120 ? -16.672 1.346 -4.391 1 91.88 120 LYS A O 1
ATOM 981 N N . LYS A 1 121 ? -15.43 1.802 -6.211 1 93.44 121 LYS A N 1
ATOM 982 C CA . LYS A 1 121 ? -16.531 1.548 -7.129 1 93.44 121 LYS A CA 1
ATOM 983 C C . LYS A 1 121 ? -17.047 0.119 -6.988 1 93.44 121 LYS A C 1
ATOM 985 O O . LYS A 1 121 ? -18.234 -0.139 -7.18 1 93.44 121 LYS A O 1
ATOM 990 N N . ILE A 1 122 ? -16.156 -0.748 -6.613 1 95.69 122 ILE A N 1
ATOM 991 C CA . ILE A 1 122 ? -16.562 -2.146 -6.574 1 95.69 122 ILE A CA 1
ATOM 992 C C . ILE A 1 122 ? -16.203 -2.756 -5.227 1 95.69 122 ILE A C 1
ATOM 994 O O . ILE A 1 122 ? -16.234 -3.979 -5.059 1 95.69 122 ILE A O 1
ATOM 998 N N . ASN A 1 123 ? -15.781 -1.924 -4.254 1 94.56 123 ASN A N 1
ATOM 999 C CA . ASN A 1 123 ? -15.398 -2.361 -2.916 1 94.56 123 ASN A CA 1
ATOM 1000 C C . ASN A 1 123 ? -14.383 -3.494 -2.965 1 94.56 123 ASN A C 1
ATOM 1002 O O . ASN A 1 123 ? -14.578 -4.543 -2.35 1 94.56 123 ASN A O 1
ATOM 1006 N N . CYS A 1 124 ? -13.289 -3.205 -3.648 1 97.31 124 CYS A N 1
ATOM 1007 C CA . CYS A 1 124 ? -12.258 -4.203 -3.924 1 97.31 124 CYS A CA 1
ATOM 1008 C C . CYS A 1 124 ? -10.875 -3.654 -3.613 1 97.31 124 CYS A C 1
ATOM 1010 O O . CYS A 1 124 ? -10.523 -2.553 -4.043 1 97.31 124 CYS A O 1
ATOM 1012 N N . LEU A 1 125 ? -10.133 -4.426 -2.793 1 98.31 125 LEU A N 1
ATOM 1013 C CA . LEU A 1 125 ? -8.727 -4.086 -2.578 1 98.31 125 LEU A CA 1
ATOM 1014 C C . LEU A 1 125 ? -7.855 -4.66 -3.686 1 98.31 125 LEU A C 1
ATOM 1016 O O . LEU A 1 125 ? -7.871 -5.871 -3.932 1 98.31 125 LEU A O 1
ATOM 1020 N N . HIS A 1 126 ? -7.152 -3.781 -4.395 1 98.69 126 HIS A N 1
ATOM 1021 C CA . HIS A 1 126 ? -6.223 -4.184 -5.441 1 98.69 126 HIS A CA 1
ATOM 1022 C C . HIS A 1 126 ? -4.789 -4.215 -4.918 1 98.69 126 HIS A C 1
ATOM 1024 O O . HIS A 1 126 ? -4.305 -3.23 -4.363 1 98.69 126 HIS A O 1
ATOM 1030 N N . LEU A 1 127 ? -4.117 -5.375 -5.137 1 98.88 127 LEU A N 1
ATOM 1031 C CA . LEU A 1 127 ? -2.727 -5.512 -4.715 1 98.88 127 LEU A CA 1
ATOM 1032 C C . LEU A 1 127 ? -1.843 -5.914 -5.891 1 98.88 127 LEU A C 1
ATOM 1034 O O . LEU A 1 127 ? -2.178 -6.84 -6.637 1 98.88 127 LEU A O 1
ATOM 1038 N N . ASN A 1 128 ? -0.783 -5.227 -6.113 1 98.69 128 ASN A N 1
ATOM 1039 C CA . ASN A 1 128 ? 0.401 -5.645 -6.855 1 98.69 128 ASN A CA 1
ATOM 1040 C C . ASN A 1 128 ? 1.661 -5.555 -6 1 98.69 128 ASN A C 1
ATOM 1042 O O . ASN A 1 128 ? 2.088 -4.457 -5.629 1 98.69 128 ASN A O 1
ATOM 1046 N N . PRO A 1 129 ? 2.238 -6.691 -5.703 1 98.56 129 PRO A N 1
ATOM 1047 C CA . PRO A 1 129 ? 3.357 -6.656 -4.758 1 98.56 129 PRO A CA 1
ATOM 1048 C C . PRO A 1 129 ? 4.645 -6.129 -5.387 1 98.56 129 PRO A C 1
ATOM 1050 O O . PRO A 1 129 ? 5.66 -5.988 -4.699 1 98.56 129 PRO A O 1
ATOM 1053 N N . GLY A 1 130 ? 4.652 -5.77 -6.645 1 96.75 130 GLY A N 1
ATOM 1054 C CA . GLY A 1 130 ? 5.887 -5.418 -7.328 1 96.75 130 GLY A CA 1
ATOM 1055 C C . GLY A 1 130 ? 6.637 -6.621 -7.859 1 96.75 130 GLY A C 1
ATOM 1056 O O . GLY A 1 130 ? 6.027 -7.574 -8.352 1 96.75 130 GLY A O 1
ATOM 1057 N N . ALA A 1 131 ? 7.965 -6.496 -7.895 1 97 131 ALA A N 1
ATOM 1058 C CA . ALA A 1 131 ? 8.805 -7.578 -8.398 1 97 131 ALA A CA 1
ATOM 1059 C C . ALA A 1 131 ? 9.805 -8.031 -7.336 1 97 131 ALA A C 1
ATOM 1061 O O . ALA A 1 131 ? 10.445 -7.207 -6.684 1 97 131 ALA A O 1
ATOM 1062 N N . ALA A 1 132 ? 9.898 -9.312 -7.199 1 96.5 132 ALA A N 1
ATOM 1063 C CA . ALA A 1 132 ? 10.852 -9.875 -6.238 1 96.5 132 ALA A CA 1
ATOM 1064 C C . ALA A 1 132 ? 12.125 -10.344 -6.938 1 96.5 132 ALA A C 1
ATOM 1066 O O . ALA A 1 132 ? 13.125 -10.633 -6.281 1 96.5 132 ALA A O 1
ATOM 1067 N N . GLY A 1 133 ? 12.039 -10.445 -8.23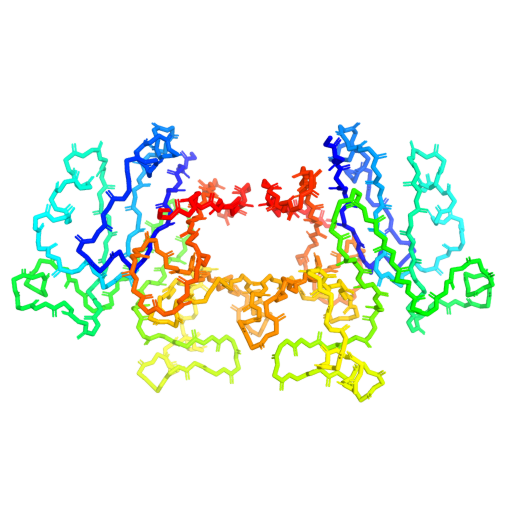4 1 94.94 133 GLY A N 1
ATOM 1068 C CA . GLY A 1 133 ? 13.188 -10.883 -9.008 1 94.94 133 GLY A CA 1
ATOM 1069 C C . GLY A 1 133 ? 14.062 -9.734 -9.469 1 94.94 133 GLY A C 1
ATOM 1070 O O . GLY A 1 133 ? 13.828 -8.578 -9.109 1 94.94 133 GLY A O 1
ATOM 1071 N N . LYS A 1 134 ? 15.18 -10.086 -10.18 1 90 134 LYS A N 1
ATOM 1072 C CA . LYS A 1 134 ? 16.156 -9.102 -10.656 1 90 134 LYS A CA 1
ATOM 1073 C C . LYS A 1 134 ? 15.961 -8.82 -12.141 1 90 134 LYS A C 1
ATOM 1075 O O . LYS A 1 134 ? 16.625 -9.438 -12.984 1 90 134 LYS A O 1
ATOM 1080 N N . GLN A 1 135 ? 14.805 -8.359 -12.484 1 80.5 135 GLN A N 1
ATOM 1081 C CA . GLN A 1 135 ? 14.586 -8.07 -13.891 1 80.5 135 GLN A CA 1
ATOM 1082 C C . GLN A 1 135 ? 14.531 -6.562 -14.141 1 80.5 135 GLN A C 1
ATOM 1084 O O . GLN A 1 135 ? 13.883 -5.828 -13.398 1 80.5 135 GLN A O 1
ATOM 1089 N N . GLY A 1 136 ? 15.18 -6.25 -15.195 1 67.44 136 GLY A N 1
ATOM 1090 C CA . GLY A 1 136 ? 15.133 -4.871 -15.648 1 67.44 136 GLY A CA 1
ATOM 1091 C C . GLY A 1 136 ? 16 -3.941 -14.828 1 67.44 136 GLY A C 1
ATOM 1092 O O . GLY A 1 136 ? 16.969 -4.383 -14.203 1 67.44 136 GLY A O 1
ATOM 1093 N N . TRP A 1 137 ? 15.82 -2.723 -15.094 1 62.16 137 TRP A N 1
ATOM 1094 C CA . TRP A 1 137 ? 16.594 -1.65 -14.461 1 62.16 137 TRP A CA 1
ATOM 1095 C C . TRP A 1 137 ? 15.961 -1.237 -13.133 1 62.16 137 TRP A C 1
ATOM 1097 O O . TRP A 1 137 ? 16.469 -0.341 -12.453 1 62.16 137 TRP A O 1
ATOM 1107 N N . HIS A 1 138 ? 14.977 -2.047 -12.734 1 64.62 138 HIS A N 1
ATOM 1108 C CA . HIS A 1 138 ? 14.336 -1.672 -11.484 1 64.62 138 HIS A CA 1
ATOM 1109 C C . HIS A 1 138 ? 15.133 -2.168 -10.281 1 64.62 138 HIS A C 1
ATOM 1111 O O . HIS A 1 138 ? 15.469 -3.354 -10.203 1 64.62 138 HIS A O 1
ATOM 1117 N N . LYS A 1 139 ? 15.367 -1.267 -9.484 1 74.44 139 LYS A N 1
ATOM 1118 C CA . LYS A 1 139 ? 16.281 -1.583 -8.391 1 74.44 139 LYS A CA 1
ATOM 1119 C C . LYS A 1 139 ? 15.516 -1.967 -7.129 1 74.44 139 LYS A C 1
ATOM 1121 O O . LYS A 1 139 ? 16.031 -2.713 -6.289 1 74.44 139 LYS A O 1
ATOM 1126 N N . VAL A 1 140 ? 14.227 -1.585 -7.145 1 88.06 140 VAL A N 1
ATOM 1127 C CA . VAL A 1 140 ? 13.539 -1.825 -5.879 1 88.06 140 VAL A CA 1
ATOM 1128 C C . VAL A 1 140 ? 12.727 -3.117 -5.973 1 88.06 140 VAL A C 1
ATOM 1130 O O . VAL A 1 140 ? 11.797 -3.219 -6.777 1 88.06 140 VAL A O 1
ATOM 1133 N N . ARG A 1 141 ? 13.172 -4.148 -5.219 1 95.25 141 ARG A N 1
ATOM 1134 C CA . ARG A 1 141 ? 12.461 -5.418 -5.133 1 95.25 141 ARG A CA 1
ATOM 1135 C C . ARG A 1 141 ? 11.578 -5.469 -3.891 1 95.25 141 ARG A C 1
ATOM 1137 O O . ARG A 1 141 ? 12 -5.074 -2.805 1 95.25 141 ARG A O 1
ATOM 1144 N N . THR A 1 142 ? 10.289 -5.922 -4.086 1 96.81 142 THR A N 1
ATOM 1145 C CA . THR A 1 142 ? 9.359 -5.879 -2.963 1 96.81 142 THR A CA 1
ATOM 1146 C C . THR A 1 142 ? 8.531 -7.16 -2.896 1 96.81 142 THR A C 1
ATOM 1148 O O . THR A 1 142 ? 8.445 -7.902 -3.877 1 96.81 142 THR A O 1
ATOM 1151 N N . LEU A 1 143 ? 8.016 -7.461 -1.693 1 98.31 143 LEU A N 1
ATOM 1152 C CA . LEU A 1 143 ? 6.949 -8.43 -1.439 1 98.31 143 LEU A CA 1
ATOM 1153 C C . LEU A 1 143 ? 5.961 -7.891 -0.41 1 98.31 143 LEU A C 1
ATOM 1155 O O . LEU A 1 143 ? 6.156 -6.805 0.136 1 98.31 143 LEU A O 1
ATOM 1159 N N . MET A 1 144 ? 4.836 -8.617 -0.226 1 98.75 144 MET A N 1
ATOM 1160 C CA . MET A 1 144 ? 3.812 -8.203 0.725 1 98.75 144 MET A CA 1
ATOM 1161 C C . MET A 1 144 ? 3.492 -9.32 1.709 1 98.75 144 MET A C 1
ATOM 1163 O O . MET A 1 144 ? 3.613 -10.5 1.374 1 98.75 144 MET A O 1
ATOM 1167 N N . LYS A 1 145 ? 3.129 -8.922 2.887 1 98.69 145 LYS A N 1
ATOM 1168 C CA . LYS A 1 145 ? 2.541 -9.812 3.885 1 98.69 145 LYS A CA 1
ATOM 1169 C C . LYS A 1 145 ? 1.214 -9.258 4.398 1 98.69 145 LYS A C 1
ATOM 1171 O O . LYS A 1 145 ? 1.081 -8.055 4.621 1 98.69 145 LYS A O 1
ATOM 1176 N N . PHE A 1 146 ? 0.224 -10.117 4.555 1 98.69 146 PHE A N 1
ATOM 1177 C CA . PHE A 1 146 ? -1.03 -9.688 5.164 1 98.69 146 PHE A CA 1
ATOM 1178 C C . PHE A 1 146 ? -1.78 -10.883 5.746 1 98.69 146 PHE A C 1
ATOM 1180 O O . PHE A 1 146 ? -1.397 -12.031 5.527 1 98.69 146 PHE A O 1
ATOM 1187 N N . ASP A 1 147 ? -2.812 -10.594 6.516 1 98.56 147 ASP A N 1
ATOM 1188 C CA . ASP A 1 147 ? -3.641 -11.609 7.156 1 98.56 147 ASP A CA 1
ATOM 1189 C C . ASP A 1 147 ? -5.086 -11.531 6.668 1 98.56 147 ASP A C 1
ATOM 1191 O O . ASP A 1 147 ? -5.594 -10.438 6.398 1 98.56 147 ASP A O 1
ATOM 1195 N N . ILE A 1 148 ? -5.652 -12.656 6.539 1 98.44 148 ILE A N 1
ATOM 1196 C CA . ILE A 1 148 ? -7.098 -12.734 6.336 1 98.44 148 ILE A CA 1
ATOM 1197 C C . ILE A 1 148 ? -7.754 -13.383 7.551 1 98.44 148 ILE A C 1
ATOM 1199 O O . ILE A 1 148 ? -7.457 -14.531 7.887 1 98.44 148 ILE A O 1
ATOM 1203 N N . ASN A 1 149 ? -8.602 -12.641 8.195 1 97.88 149 ASN A N 1
ATOM 1204 C CA . ASN A 1 149 ? -9.344 -13.055 9.383 1 97.88 149 ASN A CA 1
ATOM 1205 C C . ASN A 1 149 ? -10.852 -12.961 9.164 1 97.88 149 ASN A C 1
ATOM 1207 O O . ASN A 1 149 ? -11.43 -11.883 9.305 1 97.88 149 ASN A O 1
ATOM 1211 N N . GLY A 1 150 ? -11.43 -14.125 8.891 1 97.75 150 GLY A N 1
ATOM 1212 C CA . GLY A 1 150 ? -12.828 -14.086 8.469 1 97.75 150 GLY A CA 1
ATOM 1213 C C . GLY A 1 150 ? -13.031 -13.359 7.152 1 97.75 150 GLY A C 1
ATOM 1214 O O . GLY A 1 150 ? -12.484 -13.75 6.121 1 97.75 150 GLY A O 1
ATOM 1215 N N . ASN A 1 151 ? -13.773 -12.258 7.238 1 97.06 151 ASN A N 1
ATOM 1216 C CA . ASN A 1 151 ? -14.039 -11.492 6.023 1 97.06 151 ASN A CA 1
ATOM 1217 C C . ASN A 1 151 ? -13.18 -10.242 5.941 1 97.06 151 ASN A C 1
ATOM 1219 O O . ASN A 1 151 ? -13.422 -9.367 5.113 1 97.06 151 ASN A O 1
ATOM 1223 N N . LYS A 1 152 ? -12.086 -10.172 6.805 1 95.31 152 LYS A N 1
ATOM 1224 C CA . LYS A 1 152 ? -11.273 -8.961 6.887 1 95.31 152 LYS A CA 1
ATOM 1225 C C . LYS A 1 152 ? -9.859 -9.227 6.379 1 95.31 152 LYS A C 1
ATOM 1227 O O . LYS A 1 152 ? -9.273 -10.273 6.652 1 95.31 152 LYS A O 1
ATOM 1232 N N . ILE A 1 153 ? -9.344 -8.32 5.59 1 97.19 153 ILE A N 1
ATOM 1233 C CA . ILE A 1 153 ? -7.934 -8.266 5.223 1 97.19 153 ILE A CA 1
ATOM 1234 C C . ILE A 1 153 ? -7.195 -7.297 6.148 1 97.19 153 ILE A C 1
ATOM 1236 O O . ILE A 1 153 ? -7.547 -6.117 6.227 1 97.19 153 ILE A O 1
ATOM 1240 N N . GLU A 1 154 ? -6.172 -7.766 6.855 1 96 154 GLU A N 1
ATOM 1241 C CA . GLU A 1 154 ? -5.555 -6.945 7.891 1 96 154 GLU A CA 1
ATOM 1242 C C . GLU A 1 154 ? -4.035 -7.102 7.891 1 96 154 GLU A C 1
ATOM 1244 O O . GLU A 1 154 ? -3.506 -8.047 7.297 1 96 154 GLU A O 1
ATOM 1249 N N . ASN A 1 155 ? -3.334 -6.137 8.523 1 95.94 155 ASN A N 1
ATOM 1250 C CA . ASN A 1 155 ? -1.893 -6.199 8.742 1 95.94 155 ASN A CA 1
ATOM 1251 C C . ASN A 1 155 ? -1.127 -6.293 7.43 1 95.94 155 ASN A C 1
ATOM 1253 O O . ASN A 1 155 ? -0.243 -7.137 7.277 1 95.94 155 ASN A O 1
ATOM 1257 N N . LEU A 1 156 ? -1.585 -5.418 6.488 1 98.31 156 LEU A N 1
ATOM 1258 C CA . LEU A 1 156 ? -0.874 -5.379 5.215 1 98.31 156 LEU A CA 1
ATOM 1259 C C . LEU A 1 156 ? 0.47 -4.676 5.359 1 98.31 156 LEU A C 1
ATOM 1261 O O . LEU A 1 156 ? 0.52 -3.488 5.691 1 98.31 156 LEU A O 1
ATOM 1265 N N . ASN A 1 157 ? 1.528 -5.48 5.133 1 97.75 157 ASN A N 1
ATOM 1266 C CA . ASN A 1 157 ? 2.904 -5.012 5.266 1 97.75 157 ASN A CA 1
ATOM 1267 C C . ASN A 1 157 ? 3.67 -5.145 3.953 1 97.75 157 ASN A C 1
ATOM 1269 O O . ASN A 1 157 ? 3.584 -6.172 3.281 1 97.75 157 ASN A O 1
ATOM 1273 N N . ILE A 1 158 ? 4.336 -4.102 3.609 1 97.62 158 ILE A N 1
ATOM 1274 C CA . ILE A 1 158 ? 5.184 -4.102 2.422 1 97.62 158 ILE A CA 1
ATOM 1275 C C . ILE A 1 158 ? 6.648 -4.227 2.834 1 97.62 158 ILE A C 1
ATOM 1277 O O . ILE A 1 158 ? 7.109 -3.512 3.727 1 97.62 158 ILE A O 1
ATOM 1281 N N . VAL A 1 159 ? 7.387 -5.102 2.172 1 96.56 159 VAL A N 1
ATOM 1282 C CA . VAL A 1 159 ? 8.781 -5.371 2.508 1 96.56 159 VAL A CA 1
ATOM 1283 C C . VAL A 1 159 ? 9.672 -5.078 1.303 1 96.56 159 VAL A C 1
ATOM 1285 O O . VAL A 1 159 ? 9.406 -5.555 0.197 1 96.56 159 VAL A O 1
ATOM 1288 N N . GLU A 1 160 ? 10.672 -4.266 1.541 1 94.69 160 GLU A N 1
ATOM 1289 C CA . GLU A 1 160 ? 11.711 -4.082 0.532 1 94.69 160 GLU A CA 1
ATOM 1290 C C . GLU A 1 160 ? 12.828 -5.113 0.693 1 94.69 160 GLU A C 1
ATOM 1292 O O . GLU A 1 160 ? 13.344 -5.309 1.794 1 94.69 160 GLU A O 1
ATOM 1297 N N . LEU A 1 161 ? 13.086 -5.793 -0.41 1 93.31 161 LEU A N 1
ATOM 1298 C CA . LEU A 1 161 ? 14.172 -6.766 -0.403 1 93.31 161 LEU A CA 1
ATOM 1299 C C . LEU A 1 161 ? 15.5 -6.098 -0.744 1 93.31 161 LEU A C 1
ATOM 1301 O O . LEU A 1 161 ? 15.555 -5.234 -1.622 1 93.31 161 LEU A O 1
ATOM 1305 N N . SER A 1 162 ? 16.531 -6.16 0.207 1 76.19 162 SER A N 1
ATOM 1306 C CA . SER A 1 162 ? 17.828 -5.516 0.056 1 76.19 162 SER A CA 1
ATOM 1307 C C . SER A 1 162 ? 18.484 -5.895 -1.267 1 76.19 162 SER A C 1
ATOM 1309 O O . SER A 1 162 ? 18.219 -6.973 -1.81 1 76.19 162 SER A O 1
ATOM 1311 N N . GLY A 1 163 ? 19.062 -4.742 -2.096 1 60.94 163 GLY A N 1
ATOM 1312 C CA . GLY A 1 163 ? 19.688 -4.68 -3.404 1 60.94 163 GLY A CA 1
ATOM 1313 C C . GLY A 1 163 ? 20.531 -5.898 -3.725 1 60.94 163 GLY A C 1
ATOM 1314 O O . GLY A 1 163 ? 20.844 -6.691 -2.836 1 60.94 163 GLY A O 1
ATOM 1315 N N . ARG A 1 164 ? 20.766 -6.109 -5.121 1 43.03 164 ARG A N 1
ATOM 1316 C CA . ARG A 1 164 ? 21.594 -7.023 -5.902 1 43.03 164 ARG A CA 1
ATOM 1317 C C . ARG A 1 164 ? 23.047 -7.016 -5.406 1 43.03 164 ARG A C 1
ATOM 1319 O O . ARG A 1 164 ? 23.531 -6 -4.906 1 43.03 164 ARG A O 1
ATOM 1326 N N . MET B 1 1 ? 16.406 5.754 13.727 1 97.19 1 MET B N 1
ATOM 1327 C CA . MET B 1 1 ? 15.156 5.297 13.133 1 97.19 1 MET B CA 1
ATOM 1328 C C . MET B 1 1 ? 13.977 6.086 13.688 1 97.19 1 MET B C 1
ATOM 1330 O O . MET B 1 1 ? 13.867 6.285 14.898 1 97.19 1 MET B O 1
ATOM 1334 N N . THR B 1 2 ? 13.211 6.625 12.758 1 98.75 2 THR B N 1
ATOM 1335 C CA . THR B 1 2 ? 12.008 7.348 13.148 1 98.75 2 THR B CA 1
ATOM 1336 C C . THR B 1 2 ? 10.758 6.566 12.758 1 98.75 2 THR B C 1
ATOM 1338 O O . THR B 1 2 ? 10.625 6.133 11.617 1 98.75 2 THR B O 1
ATOM 1341 N N . ARG B 1 3 ? 9.859 6.34 13.766 1 98.81 3 ARG B N 1
ATOM 1342 C CA . ARG B 1 3 ? 8.609 5.629 13.523 1 98.81 3 ARG B CA 1
ATOM 1343 C C . ARG B 1 3 ? 7.461 6.605 13.305 1 98.81 3 ARG B C 1
ATOM 1345 O O . ARG B 1 3 ? 7.176 7.438 14.172 1 98.81 3 ARG B O 1
ATOM 1352 N N . ILE B 1 4 ? 6.727 6.465 12.109 1 98.94 4 ILE B N 1
ATOM 1353 C CA . ILE B 1 4 ? 5.75 7.473 11.711 1 98.94 4 ILE B CA 1
ATOM 1354 C C . ILE B 1 4 ? 4.352 6.859 11.711 1 98.94 4 ILE B C 1
ATOM 1356 O O . ILE B 1 4 ? 4.16 5.734 11.242 1 98.94 4 ILE B O 1
ATOM 1360 N N . GLY B 1 5 ? 3.393 7.52 12.328 1 98.88 5 GLY B N 1
ATOM 1361 C CA . GLY B 1 5 ? 1.978 7.32 12.055 1 98.88 5 GLY B CA 1
ATOM 1362 C C . GLY B 1 5 ? 1.407 8.328 11.078 1 98.88 5 GLY B C 1
ATOM 1363 O O . GLY B 1 5 ? 1.506 9.539 11.297 1 98.88 5 GLY B O 1
ATOM 1364 N N . LEU B 1 6 ? 0.879 7.863 9.945 1 98.94 6 LEU B N 1
ATOM 1365 C CA . LEU B 1 6 ? 0.351 8.719 8.891 1 98.94 6 LEU B CA 1
ATOM 1366 C C . LEU B 1 6 ? -1.17 8.625 8.828 1 98.94 6 LEU B C 1
ATOM 1368 O O . LEU B 1 6 ? -1.728 7.527 8.742 1 98.94 6 LEU B O 1
ATOM 1372 N N . ILE B 1 7 ? -1.825 9.789 8.906 1 98.81 7 ILE B N 1
ATOM 1373 C CA . ILE B 1 7 ? -3.283 9.852 8.93 1 98.81 7 ILE B CA 1
ATOM 1374 C C . ILE B 1 7 ? -3.762 11.031 8.086 1 98.81 7 ILE B C 1
ATOM 1376 O O . ILE B 1 7 ? -2.982 11.93 7.766 1 98.81 7 ILE B O 1
ATOM 1380 N N . SER B 1 8 ? -4.949 11 7.578 1 98.56 8 SER B N 1
ATOM 1381 C CA . SER B 1 8 ? -5.508 12.086 6.777 1 98.56 8 SER B CA 1
ATOM 1382 C C . SER B 1 8 ? -7.031 12.102 6.852 1 98.56 8 SER B C 1
ATOM 1384 O O . SER B 1 8 ? -7.645 11.148 7.32 1 98.56 8 SER B O 1
ATOM 1386 N N . ASP B 1 9 ? -7.629 13.195 6.504 1 98 9 ASP B N 1
ATOM 1387 C CA . ASP B 1 9 ? -9.062 13.328 6.281 1 98 9 ASP B CA 1
ATOM 1388 C C . ASP B 1 9 ? -9.852 12.852 7.5 1 98 9 ASP B C 1
ATOM 1390 O O . ASP B 1 9 ? -10.766 12.031 7.371 1 98 9 ASP B O 1
ATOM 1394 N N . THR B 1 10 ? -9.469 13.391 8.609 1 97.75 10 THR B N 1
ATOM 1395 C CA . THR B 1 10 ? -10.188 13.078 9.844 1 97.75 10 THR B CA 1
ATOM 1396 C C . THR B 1 10 ? -11.539 13.781 9.867 1 97.75 10 THR B C 1
ATOM 1398 O O . THR B 1 10 ? -12.477 13.305 10.516 1 97.75 10 THR B O 1
ATOM 1401 N N . HIS B 1 11 ? -11.641 14.961 9.281 1 97.06 11 HIS B N 1
ATOM 1402 C CA . HIS B 1 11 ? -12.914 15.664 9.133 1 97.06 11 HIS B CA 1
ATOM 1403 C C . HIS B 1 11 ? -13.594 15.852 10.484 1 97.06 11 HIS B C 1
ATOM 1405 O O . HIS B 1 11 ? -14.781 15.539 10.641 1 97.06 11 HIS B O 1
ATOM 1411 N N .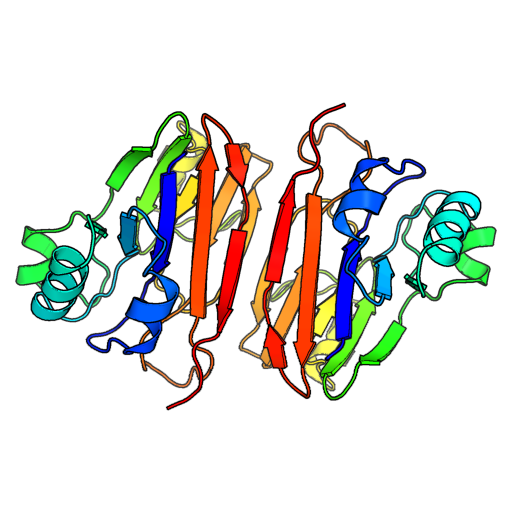 SER B 1 12 ? -12.844 16.344 11.438 1 96.69 12 SER B N 1
ATOM 1412 C CA . SER B 1 12 ? -13.32 16.719 12.766 1 96.69 12 SER B CA 1
ATOM 1413 C C . SER B 1 12 ? -13.68 15.5 13.602 1 96.69 12 SER B C 1
ATOM 1415 O O . SER B 1 12 ? -14.273 15.633 14.672 1 96.69 12 SER B O 1
ATOM 1417 N N . TYR B 1 13 ? -13.398 14.344 13.117 1 96.31 13 TYR B N 1
ATOM 1418 C CA . TYR B 1 13 ? -13.617 13.117 13.867 1 96.31 13 TYR B CA 1
ATOM 1419 C C . TYR B 1 13 ? -12.312 12.359 14.078 1 96.31 13 TYR B C 1
ATOM 1421 O O . TYR B 1 13 ? -11.578 12.109 13.117 1 96.31 13 TYR B O 1
ATOM 1429 N N . LEU B 1 14 ? -12.094 12.008 15.32 1 95.75 14 LEU B N 1
ATOM 1430 C CA . LEU B 1 14 ? -10.883 11.281 15.672 1 95.75 14 LEU B CA 1
ATOM 1431 C C . LEU B 1 14 ? -11.219 10.047 16.5 1 95.75 14 LEU B C 1
ATOM 1433 O O . LEU B 1 14 ? -11.555 10.164 17.688 1 95.75 14 LEU B O 1
ATOM 1437 N N . ASP B 1 15 ? -11.102 8.922 15.898 1 94.88 15 ASP B N 1
ATOM 1438 C CA . ASP B 1 15 ? -11.336 7.648 16.578 1 94.88 15 ASP B CA 1
ATOM 1439 C C . ASP B 1 15 ? -10.289 7.41 17.672 1 94.88 15 ASP B C 1
ATOM 1441 O O . ASP B 1 15 ? -9.094 7.605 17.438 1 94.88 15 ASP B O 1
ATOM 1445 N N . GLU B 1 16 ? -10.703 6.883 18.828 1 95.5 16 GLU B N 1
ATOM 1446 C CA . GLU B 1 16 ? -9.781 6.59 19.922 1 95.5 16 GLU B CA 1
ATOM 1447 C C . GLU B 1 16 ? -8.75 5.539 19.516 1 95.5 16 GLU B C 1
ATOM 1449 O O . GLU B 1 16 ? -7.629 5.527 20.031 1 95.5 16 GLU B O 1
ATOM 1454 N N . ALA B 1 17 ? -9.133 4.734 18.641 1 96.62 17 ALA B N 1
ATOM 1455 C CA . ALA B 1 17 ? -8.25 3.668 18.172 1 96.62 17 ALA B CA 1
ATOM 1456 C C . ALA B 1 17 ? -6.973 4.242 17.547 1 96.62 17 ALA B C 1
ATOM 1458 O O . ALA B 1 17 ? -5.934 3.58 17.531 1 96.62 17 ALA B O 1
ATOM 1459 N N . VAL B 1 18 ? -7.059 5.414 17.062 1 97.69 18 VAL B N 1
ATOM 1460 C CA . VAL B 1 18 ? -5.902 6.066 16.453 1 97.69 18 VAL B CA 1
ATOM 1461 C C . VAL B 1 18 ? -4.777 6.184 17.484 1 97.69 18 VAL B C 1
ATOM 1463 O O . VAL B 1 18 ? -3.613 5.922 17.172 1 97.69 18 VAL B O 1
ATOM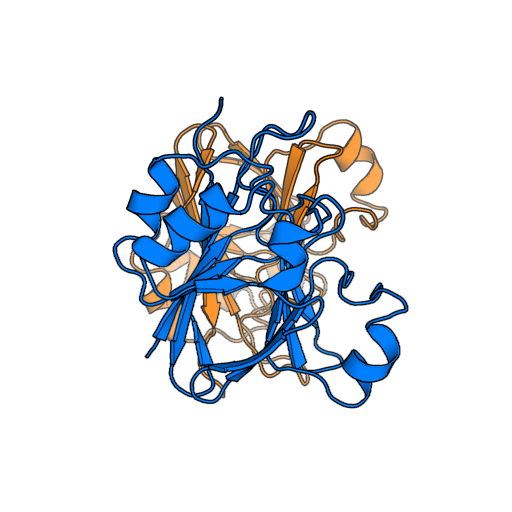 1466 N N . PHE B 1 19 ? -5.117 6.551 18.688 1 98.06 19 PHE B N 1
ATOM 1467 C CA . PHE B 1 19 ? -4.117 6.727 19.734 1 98.06 19 PHE B CA 1
ATOM 1468 C C . PHE B 1 19 ? -3.486 5.391 20.109 1 98.06 19 PHE B C 1
ATOM 1470 O O . PHE B 1 19 ? -2.293 5.328 20.406 1 98.06 19 PHE B O 1
ATOM 1477 N N . LYS B 1 20 ? -4.238 4.414 20.047 1 97.62 20 LYS B N 1
ATOM 1478 C CA . LYS B 1 20 ? -3.701 3.08 20.297 1 97.62 20 LYS B CA 1
ATOM 1479 C C . LYS B 1 20 ? -2.721 2.664 19.203 1 97.62 20 LYS B C 1
ATOM 1481 O O . LYS B 1 20 ? -1.623 2.184 19.5 1 97.62 20 LYS B O 1
ATOM 1486 N N . HIS B 1 21 ? -3.074 2.895 18.031 1 97.75 21 HIS B N 1
ATOM 1487 C CA . HIS B 1 21 ? -2.244 2.488 16.906 1 97.75 21 HIS B CA 1
ATOM 1488 C C . HIS B 1 21 ? -0.971 3.322 16.828 1 97.75 21 HIS B C 1
ATOM 1490 O O . HIS B 1 21 ? 0.074 2.83 16.391 1 97.75 21 HIS B O 1
ATOM 1496 N N . PHE B 1 22 ? -1.027 4.555 17.297 1 98.56 22 PHE B N 1
ATOM 1497 C CA . PHE B 1 22 ? 0.121 5.441 17.172 1 98.56 22 PHE B CA 1
ATOM 1498 C C . PHE B 1 22 ? 0.909 5.508 18.469 1 98.56 22 PHE B C 1
ATOM 1500 O O . PHE B 1 22 ? 1.877 6.262 18.578 1 98.56 22 PHE B O 1
ATOM 1507 N N . ALA B 1 23 ? 0.564 4.668 19.422 1 98.62 23 ALA B N 1
ATOM 1508 C CA . ALA B 1 23 ? 1.217 4.707 20.734 1 98.62 23 ALA B CA 1
ATOM 1509 C C . ALA B 1 23 ? 2.713 4.438 20.609 1 98.62 23 ALA B C 1
ATOM 1511 O O . ALA B 1 23 ? 3.52 5.023 21.328 1 98.62 23 ALA B O 1
ATOM 1512 N N . ASP B 1 24 ? 3.072 3.631 19.719 1 98.44 24 ASP B N 1
ATOM 1513 C CA . ASP B 1 24 ? 4.469 3.227 19.578 1 98.44 24 ASP B CA 1
ATOM 1514 C C . ASP B 1 24 ? 5.164 4.023 18.484 1 98.44 24 ASP B C 1
ATOM 1516 O O . ASP B 1 24 ? 6.23 3.633 18 1 98.44 24 ASP B O 1
ATOM 1520 N N . ARG B 1 25 ? 4.543 5.047 18.016 1 98.69 25 ARG B N 1
ATOM 1521 C CA . ARG B 1 25 ? 5.121 5.883 16.969 1 98.69 25 ARG B CA 1
ATOM 1522 C C . ARG B 1 25 ? 5.848 7.082 17.578 1 98.69 25 ARG B C 1
ATOM 1524 O O . ARG B 1 25 ? 5.555 7.496 18.703 1 98.69 25 ARG B O 1
ATOM 1531 N N . ASP B 1 26 ? 6.828 7.602 16.828 1 98.88 26 ASP B N 1
ATOM 1532 C CA . ASP B 1 26 ? 7.598 8.758 17.281 1 98.88 26 ASP B CA 1
ATOM 1533 C C . ASP B 1 26 ? 6.93 10.062 16.844 1 98.88 26 ASP B C 1
ATOM 1535 O O . ASP B 1 26 ? 6.941 11.047 17.594 1 98.88 26 ASP B O 1
ATOM 1539 N N . GLU B 1 27 ? 6.367 10.094 15.625 1 98.88 27 GLU B N 1
ATOM 1540 C CA . GLU B 1 27 ? 5.715 11.273 15.055 1 98.88 27 GLU B CA 1
ATOM 1541 C C . GLU B 1 27 ? 4.395 10.898 14.383 1 98.88 27 GLU B C 1
ATOM 1543 O O . GLU B 1 27 ? 4.211 9.758 13.953 1 98.88 27 GLU B O 1
ATOM 1548 N N . ILE B 1 28 ? 3.576 11.891 14.359 1 98.94 28 ILE B N 1
ATOM 1549 C CA . ILE B 1 28 ? 2.352 11.789 13.57 1 98.94 28 ILE B CA 1
ATOM 1550 C C . ILE B 1 28 ? 2.395 12.781 12.414 1 98.94 28 ILE B C 1
ATOM 1552 O O . ILE B 1 28 ? 2.785 13.938 12.602 1 98.94 28 ILE B O 1
ATOM 1556 N N . TRP B 1 29 ? 2.113 12.312 11.219 1 98.94 29 TRP B N 1
ATOM 1557 C CA . TRP B 1 29 ? 1.961 13.164 10.047 1 98.94 29 TRP B CA 1
ATOM 1558 C C . TRP B 1 29 ? 0.516 13.164 9.555 1 98.94 29 TRP B C 1
ATOM 1560 O O . TRP B 1 29 ? -0.091 12.102 9.391 1 98.94 29 TRP B O 1
ATOM 1570 N N . HIS B 1 30 ? -0.059 14.352 9.422 1 98.94 30 HIS B N 1
ATOM 1571 C CA . HIS B 1 30 ? -1.439 14.5 8.977 1 98.94 30 HIS B CA 1
ATOM 1572 C C . HIS B 1 30 ? -1.512 15.195 7.617 1 98.94 30 HIS B C 1
ATOM 1574 O O . HIS B 1 30 ? -1.102 16.359 7.488 1 98.94 30 HIS B O 1
ATOM 1580 N N . ALA B 1 31 ? -2.172 14.531 6.645 1 98.88 31 ALA B N 1
ATOM 1581 C CA . ALA B 1 31 ? -2.109 14.984 5.258 1 98.88 31 ALA B CA 1
ATOM 1582 C C . ALA B 1 31 ? -3.281 15.906 4.926 1 98.88 31 ALA B C 1
ATOM 1584 O O . ALA B 1 31 ? -3.664 16.031 3.762 1 98.88 31 ALA B O 1
ATOM 1585 N N . GLY B 1 32 ? -3.854 16.469 5.863 1 98.69 32 GLY B N 1
ATOM 1586 C CA . GLY B 1 32 ? -4.809 17.531 5.625 1 98.69 32 GLY B CA 1
ATOM 1587 C C . GLY B 1 32 ? -6.246 17.125 5.871 1 98.69 32 GLY B C 1
ATOM 1588 O O . GLY B 1 32 ? -6.531 15.938 6.066 1 98.69 32 GLY B O 1
ATOM 1589 N N . ASP B 1 33 ? -7.156 18.109 5.867 1 98.62 33 ASP B N 1
ATOM 1590 C CA . ASP B 1 33 ? -8.57 17.969 6.207 1 98.62 33 ASP B CA 1
ATOM 1591 C C . ASP B 1 33 ? -8.742 17.469 7.641 1 98.62 33 ASP B C 1
ATOM 1593 O O . ASP B 1 33 ? -9.453 16.484 7.879 1 98.62 33 ASP B O 1
ATOM 1597 N N . PHE B 1 34 ? -8.125 18.219 8.508 1 98.62 34 PHE B N 1
ATOM 1598 C CA . PHE B 1 34 ? -8.305 17.984 9.93 1 98.62 34 PHE B CA 1
ATOM 1599 C C . PHE B 1 34 ? -9.773 18.125 10.32 1 98.62 34 PHE B C 1
ATOM 1601 O O . PHE B 1 34 ? -10.328 17.25 11 1 98.62 34 PHE B O 1
ATOM 1608 N N . GLY B 1 35 ? -10.312 19.172 9.945 1 98.12 35 GLY B N 1
ATOM 1609 C CA . GLY B 1 35 ? -11.656 19.578 10.328 1 98.12 35 GLY B CA 1
ATOM 1610 C C . GLY B 1 35 ? -11.672 20.734 11.312 1 98.12 35 GLY B C 1
ATOM 1611 O O . GLY B 1 35 ? -12.242 21.797 11.031 1 98.12 35 GLY B O 1
ATOM 1612 N N . THR B 1 36 ? -10.992 20.562 12.508 1 98.12 36 THR B N 1
ATOM 1613 C CA . THR B 1 36 ? -10.906 21.609 13.516 1 98.12 36 THR B CA 1
ATOM 1614 C C . THR B 1 36 ? -9.484 21.719 14.055 1 98.12 36 THR B C 1
ATOM 1616 O O . THR B 1 36 ? -8.742 20.734 14.062 1 98.12 36 THR B O 1
ATOM 1619 N N . LEU B 1 37 ? -9.211 22.922 14.531 1 98.38 37 LEU B N 1
ATOM 1620 C CA . LEU B 1 37 ? -7.922 23.125 15.188 1 98.38 37 LEU B CA 1
ATOM 1621 C C . LEU B 1 37 ? -7.824 22.297 16.469 1 98.38 37 LEU B C 1
ATOM 1623 O O . LEU B 1 37 ? -6.75 21.797 16.812 1 98.38 37 LEU B O 1
ATOM 1627 N N . GLU B 1 38 ? -8.914 22.156 17.109 1 98.38 38 GLU B N 1
ATOM 1628 C CA . GLU B 1 38 ? -8.961 21.359 18.344 1 98.38 38 GLU B CA 1
ATOM 1629 C C . GLU B 1 38 ? -8.477 19.938 18.094 1 98.38 38 GLU B C 1
ATOM 1631 O O . GLU B 1 38 ? -7.773 19.375 18.938 1 98.38 38 GLU B O 1
ATOM 1636 N N . LEU B 1 39 ? -8.898 19.406 17.016 1 98.31 39 LEU B N 1
ATOM 1637 C CA . LEU B 1 39 ? -8.461 18.047 16.672 1 98.31 39 LEU B CA 1
ATOM 1638 C C . LEU B 1 39 ? -6.957 18.016 16.453 1 98.31 39 LEU B C 1
ATOM 1640 O O . LEU B 1 39 ? -6.277 17.109 16.938 1 98.31 39 LEU B O 1
ATOM 1644 N N . ALA B 1 40 ? -6.441 18.875 15.727 1 98.56 40 ALA B N 1
ATOM 1645 C CA . ALA B 1 40 ? -5 18.969 15.523 1 98.56 40 ALA B CA 1
ATOM 1646 C C . ALA B 1 40 ? -4.258 19.078 16.844 1 98.56 40 ALA B C 1
ATOM 1648 O O . ALA B 1 40 ? -3.221 18.438 17.047 1 98.56 40 ALA B O 1
ATOM 1649 N N . ASP B 1 41 ? -4.832 19.906 17.703 1 98.5 41 ASP B N 1
ATOM 1650 C CA . ASP B 1 41 ? -4.223 20.109 19.016 1 98.5 41 ASP B CA 1
ATOM 1651 C C . ASP B 1 41 ? -4.191 18.812 19.812 1 98.5 41 ASP B C 1
ATOM 1653 O O . ASP B 1 41 ? -3.238 18.562 20.547 1 98.5 41 ASP B O 1
ATOM 1657 N N . GLN B 1 42 ? -5.203 18.094 19.719 1 98.38 42 GLN B N 1
ATOM 1658 C CA . GLN B 1 42 ? -5.262 16.812 20.406 1 98.38 42 GLN B CA 1
ATOM 1659 C C . GLN B 1 42 ? -4.141 15.891 19.938 1 98.38 42 GLN B C 1
ATOM 1661 O O . GLN B 1 42 ? -3.477 15.25 20.75 1 98.38 42 GLN B O 1
ATOM 1666 N N . LEU B 1 43 ? -3.934 15.812 18.641 1 98.69 43 LEU B N 1
ATOM 1667 C CA . LEU B 1 43 ? -2.859 14.984 18.094 1 98.69 43 LEU B CA 1
ATOM 1668 C C . LEU B 1 43 ? -1.495 15.523 18.516 1 98.69 43 LEU B C 1
ATOM 1670 O O . LEU B 1 43 ? -0.614 14.75 18.891 1 98.69 43 LEU B O 1
ATOM 1674 N N . ALA B 1 44 ? -1.396 16.797 18.484 1 98.69 44 ALA B N 1
ATOM 1675 C CA . ALA B 1 44 ? -0.126 17.438 18.812 1 98.69 44 ALA B CA 1
ATOM 1676 C C . ALA B 1 44 ? 0.226 17.25 20.281 1 98.69 44 ALA B C 1
ATOM 1678 O O . ALA B 1 44 ? 1.404 17.203 20.641 1 98.69 44 ALA B O 1
ATOM 1679 N N . ALA B 1 45 ? -0.734 17.203 21.078 1 98.56 45 ALA B N 1
ATOM 1680 C CA . ALA B 1 45 ? -0.52 17 22.5 1 98.56 45 ALA B CA 1
ATOM 1681 C C . ALA B 1 45 ? -0.055 15.57 22.781 1 98.56 45 ALA B C 1
ATOM 1683 O O . ALA B 1 45 ? 0.553 15.297 23.828 1 98.56 45 ALA B O 1
ATOM 1684 N N . PHE B 1 46 ? -0.332 14.672 21.938 1 98.69 46 PHE B N 1
ATOM 1685 C CA . PHE B 1 46 ? -0.036 13.25 22.094 1 98.69 46 PHE B CA 1
ATOM 1686 C C . PHE B 1 46 ? 1.362 12.93 21.578 1 98.69 46 PHE B C 1
ATOM 1688 O O . PHE B 1 46 ? 2.139 12.258 22.266 1 98.69 46 PHE B O 1
ATOM 1695 N N . LYS B 1 47 ? 1.703 13.391 20.406 1 98.62 47 LYS B N 1
ATOM 1696 C CA . LYS B 1 47 ? 2.99 13.219 19.734 1 98.62 47 LYS B CA 1
ATOM 1697 C C . LYS B 1 47 ? 3.35 14.445 18.906 1 98.62 47 LYS B C 1
ATOM 1699 O O . LYS B 1 47 ? 2.465 15.18 18.469 1 98.62 47 LYS B O 1
ATOM 1704 N N . PRO B 1 48 ? 4.754 14.609 18.641 1 98.81 48 PRO B N 1
ATOM 1705 C CA . PRO B 1 48 ? 5.086 15.633 17.641 1 98.81 48 PRO B CA 1
ATOM 1706 C C . PRO B 1 48 ? 4.289 15.477 16.359 1 98.81 48 PRO B C 1
ATOM 1708 O O . PRO B 1 48 ? 4.211 14.375 15.797 1 98.81 48 PRO B O 1
ATOM 1711 N N . LEU B 1 49 ? 3.727 16.609 15.914 1 98.88 49 LEU B N 1
ATOM 1712 C CA . LEU B 1 49 ? 2.801 16.578 14.789 1 98.88 49 LEU B CA 1
ATOM 1713 C C . LEU B 1 49 ? 3.297 17.453 13.648 1 98.88 49 LEU B C 1
ATOM 1715 O O . LEU B 1 49 ? 3.641 18.609 13.859 1 98.88 49 LEU B O 1
ATOM 1719 N N . LYS B 1 50 ? 3.416 16.844 12.469 1 98.88 50 LYS B N 1
ATOM 1720 C CA . LYS B 1 50 ? 3.557 17.578 11.219 1 98.88 50 LYS B CA 1
ATOM 1721 C C . LYS B 1 50 ? 2.293 17.469 10.367 1 98.88 50 LYS B C 1
ATOM 1723 O O . LYS B 1 50 ? 1.674 16.406 10.305 1 98.88 50 LYS B O 1
ATOM 1728 N N . GLY B 1 51 ? 1.934 18.547 9.727 1 98.88 51 GLY B N 1
ATOM 1729 C CA . GLY B 1 51 ? 0.716 18.484 8.938 1 98.88 51 GLY B CA 1
ATOM 1730 C C . GLY B 1 51 ? 0.632 19.547 7.867 1 98.88 51 GLY B C 1
ATOM 1731 O O . GLY B 1 51 ? 1.425 20.5 7.863 1 98.88 51 GLY B O 1
ATOM 1732 N N . VAL B 1 52 ? -0.223 19.359 6.973 1 98.94 52 VAL B N 1
ATOM 1733 C CA . VAL B 1 52 ? -0.651 20.344 5.988 1 98.94 52 VAL B CA 1
ATOM 1734 C C . VAL B 1 52 ? -2.162 20.547 6.078 1 98.94 52 VAL B C 1
ATOM 1736 O O . VAL B 1 52 ? -2.881 19.672 6.574 1 98.94 52 VAL B O 1
ATOM 1739 N N . TYR B 1 53 ? -2.633 21.719 5.652 1 98.88 53 TYR B N 1
ATOM 1740 C CA . TYR B 1 53 ? -4.082 21.891 5.668 1 98.88 53 TYR B CA 1
ATOM 1741 C C . TYR B 1 53 ? -4.707 21.359 4.383 1 98.88 53 TYR B C 1
ATOM 1743 O O . TYR B 1 53 ? -4.031 21.234 3.357 1 98.88 53 TYR B O 1
ATOM 1751 N N . GLY B 1 54 ? -5.914 20.953 4.43 1 98.62 54 GLY B N 1
ATOM 1752 C CA . GLY B 1 54 ? -6.688 20.516 3.281 1 98.62 54 GLY B CA 1
ATOM 1753 C C . GLY B 1 54 ? -7.781 21.484 2.893 1 98.62 54 GLY B C 1
ATOM 1754 O O . GLY B 1 54 ? -7.852 22.594 3.428 1 98.62 54 GLY B O 1
ATOM 1755 N N . ASN B 1 55 ? -8.578 21.141 1.94 1 98.38 55 ASN B N 1
ATOM 1756 C CA . ASN B 1 55 ? -9.531 22.062 1.328 1 98.38 55 ASN B CA 1
ATOM 1757 C C . ASN B 1 55 ? -10.703 22.359 2.256 1 98.38 55 ASN B C 1
ATOM 1759 O O . ASN B 1 55 ? -11.383 23.375 2.1 1 98.38 55 ASN B O 1
ATOM 1763 N N . ILE B 1 56 ? -11 21.562 3.285 1 97.56 56 ILE B N 1
ATOM 1764 C CA . ILE B 1 56 ? -12.133 21.859 4.156 1 97.56 56 ILE B CA 1
ATOM 1765 C C . ILE B 1 56 ? -11.648 22.594 5.402 1 97.56 56 ILE B C 1
ATOM 1767 O O . ILE B 1 56 ? -12.461 23.031 6.227 1 97.56 56 ILE B O 1
ATOM 1771 N N . ASP B 1 57 ? -10.367 22.656 5.598 1 98.62 57 ASP B N 1
ATOM 1772 C CA . ASP B 1 57 ? -9.82 23.312 6.777 1 98.62 57 ASP B CA 1
ATOM 1773 C C . ASP B 1 57 ? -10.008 24.828 6.699 1 98.62 57 ASP B C 1
ATOM 1775 O O . ASP B 1 57 ? -9.734 25.438 5.668 1 98.62 57 ASP B O 1
ATOM 1779 N N . ASP B 1 58 ? -10.406 25.391 7.801 1 98.06 58 ASP B N 1
ATOM 1780 C CA . ASP B 1 58 ? -10.695 26.812 7.828 1 98.06 58 ASP B CA 1
ATOM 1781 C C . ASP B 1 58 ? -9.453 27.625 8.211 1 98.06 58 ASP B C 1
ATOM 1783 O O . ASP B 1 58 ? -8.352 27.062 8.32 1 98.06 58 ASP B O 1
ATOM 1787 N N . LYS B 1 59 ? -9.664 28.906 8.391 1 98.19 59 LYS B N 1
ATOM 1788 C CA . LYS B 1 59 ? -8.578 29.859 8.578 1 98.19 59 LYS B CA 1
ATOM 1789 C C . LYS B 1 59 ? -7.758 29.516 9.82 1 98.19 59 LYS B C 1
ATOM 1791 O O . LYS B 1 59 ? -6.535 29.688 9.836 1 98.19 59 LYS B O 1
ATOM 1796 N N . ASP B 1 60 ? -8.406 29.094 10.805 1 98.19 60 ASP B N 1
ATOM 1797 C CA . ASP B 1 60 ? -7.699 28.828 12.055 1 98.19 60 ASP B CA 1
ATOM 1798 C C . ASP B 1 60 ? -6.672 27.703 11.867 1 98.19 60 ASP B C 1
ATOM 1800 O O . ASP B 1 60 ? -5.547 27.797 12.367 1 98.19 60 ASP B O 1
ATOM 1804 N N . VAL B 1 61 ? -7.035 26.656 11.117 1 98.69 61 VAL B N 1
ATOM 1805 C CA . VAL B 1 61 ? -6.113 25.562 10.812 1 98.69 61 VAL B CA 1
ATOM 1806 C C . VAL B 1 61 ? -5.051 26.047 9.828 1 98.69 61 VAL B C 1
ATOM 1808 O O . VAL B 1 61 ? -3.867 25.734 9.984 1 98.69 61 VAL B O 1
ATOM 1811 N N . ARG B 1 62 ? -5.449 26.812 8.883 1 98.56 62 ARG B N 1
ATOM 1812 C CA . ARG B 1 62 ? -4.582 27.25 7.801 1 98.56 62 ARG B CA 1
ATOM 1813 C C . ARG B 1 62 ? -3.521 28.219 8.305 1 98.56 62 ARG B C 1
ATOM 1815 O O . ARG B 1 62 ? -2.484 28.406 7.664 1 98.56 62 ARG B O 1
ATOM 1822 N N . LEU B 1 63 ? -3.764 28.844 9.406 1 98.38 63 LEU B N 1
ATOM 1823 C CA . LEU B 1 63 ? -2.785 29.734 10.008 1 98.38 63 LEU B CA 1
ATOM 1824 C C . LEU B 1 63 ? -1.648 28.953 10.656 1 98.38 63 LEU B C 1
ATOM 1826 O O . LEU B 1 63 ? -0.533 29.469 10.789 1 98.38 63 LEU B O 1
ATOM 1830 N N . VAL B 1 64 ? -1.916 27.797 11.039 1 98.56 64 VAL B N 1
ATOM 1831 C CA . VAL B 1 64 ? -0.962 26.984 11.797 1 98.56 64 VAL B CA 1
ATOM 1832 C C . VAL B 1 64 ? -0.25 26.016 10.859 1 98.56 64 VAL B C 1
ATOM 1834 O O . VAL B 1 64 ? 0.95 25.766 11 1 98.56 64 VAL B O 1
ATOM 1837 N N . TYR B 1 65 ? -0.921 25.438 9.898 1 98.81 65 TYR B N 1
ATOM 1838 C CA . TYR B 1 65 ? -0.379 24.422 9.008 1 98.81 65 TYR B CA 1
ATOM 1839 C C . TYR B 1 65 ? -0.33 24.922 7.57 1 98.81 65 TYR B C 1
ATOM 1841 O O . TYR B 1 65 ? -1.296 25.516 7.078 1 98.81 65 TYR B O 1
ATOM 1849 N N . PRO B 1 66 ? 0.791 24.641 6.891 1 98.88 66 PRO B N 1
ATOM 1850 C CA . PRO B 1 66 ? 0.96 25.125 5.523 1 98.88 66 PRO B CA 1
ATOM 1851 C C . PRO B 1 66 ? 0.238 24.266 4.488 1 98.88 66 PRO B C 1
ATOM 1853 O O . PRO B 1 66 ? -0.235 23.172 4.812 1 98.88 66 PRO B O 1
ATOM 1856 N N . GLU B 1 67 ? 0.135 24.797 3.312 1 98.5 67 GLU B N 1
ATOM 1857 C CA . GLU B 1 67 ? -0.42 24.031 2.197 1 98.5 67 GLU B CA 1
ATOM 1858 C C . GLU B 1 67 ? 0.526 22.906 1.767 1 98.5 67 GLU B C 1
ATOM 1860 O O . GLU B 1 67 ? 0.086 21.797 1.467 1 98.5 67 GLU B O 1
ATOM 1865 N N . HIS B 1 68 ? 1.749 23.297 1.658 1 98.56 68 HIS B N 1
ATOM 1866 C CA . HIS B 1 68 ? 2.844 22.391 1.315 1 98.56 68 HIS B CA 1
ATOM 1867 C C . HIS B 1 68 ? 3.865 22.312 2.445 1 98.56 68 HIS B C 1
ATOM 1869 O O . HIS B 1 68 ? 4.23 23.328 3.029 1 98.56 68 HIS B O 1
ATOM 1875 N N . LEU B 1 69 ? 4.312 21.125 2.701 1 98.75 69 LEU B N 1
ATOM 1876 C CA . LEU B 1 69 ? 5.379 20.922 3.674 1 98.75 69 LEU B CA 1
ATOM 1877 C C . LEU B 1 69 ? 6.484 20.047 3.096 1 98.75 69 LEU B C 1
ATOM 1879 O O . LEU B 1 69 ? 6.242 18.891 2.746 1 98.75 69 LEU B O 1
ATOM 1883 N N . ARG B 1 70 ? 7.598 20.625 2.859 1 98.56 70 ARG B N 1
ATOM 1884 C CA . ARG B 1 70 ? 8.797 19.938 2.393 1 98.56 70 ARG B CA 1
ATOM 1885 C C . ARG B 1 70 ? 9.836 19.844 3.498 1 98.56 70 ARG B C 1
ATOM 1887 O O . ARG B 1 70 ? 10.227 20.844 4.082 1 98.56 70 ARG B O 1
ATOM 1894 N N . PHE B 1 71 ? 10.297 18.578 3.844 1 98.81 71 PHE B N 1
ATOM 1895 C CA . PHE B 1 71 ? 11.234 18.422 4.945 1 98.81 71 PHE B CA 1
ATOM 1896 C C . PHE B 1 71 ? 12 17.109 4.82 1 98.81 71 PHE B C 1
ATOM 1898 O O . PHE B 1 71 ? 11.648 16.25 4 1 98.81 71 PHE B O 1
ATOM 1905 N N . LYS B 1 72 ? 13.008 17.062 5.613 1 98.69 72 LYS B N 1
ATOM 1906 C CA . LYS B 1 72 ? 13.758 15.805 5.719 1 98.69 72 LYS B CA 1
ATOM 1907 C C . LYS B 1 72 ? 13.422 15.07 7.016 1 98.69 72 LYS B C 1
ATOM 1909 O O . LYS B 1 72 ? 13.32 15.695 8.078 1 98.69 72 LYS B O 1
ATOM 1914 N N . CYS B 1 73 ? 13.133 13.859 6.863 1 98.75 73 CYS B N 1
ATOM 1915 C CA . CYS B 1 73 ? 13.125 12.961 8.016 1 98.75 73 CYS B CA 1
ATOM 1916 C C . CYS B 1 73 ? 14.281 11.977 7.945 1 98.75 73 CYS B C 1
ATOM 1918 O O . CYS B 1 73 ? 14.32 11.125 7.055 1 98.75 73 CYS B O 1
ATOM 1920 N N . GLU B 1 74 ? 15.211 12.094 8.898 1 98.38 74 GLU B N 1
ATOM 1921 C CA . GLU B 1 74 ? 16.516 11.484 8.703 1 98.38 74 GLU B CA 1
ATOM 1922 C C . GLU B 1 74 ? 17.094 11.828 7.332 1 98.38 74 GLU B C 1
ATOM 1924 O O . GLU B 1 74 ? 17.297 13.008 7.02 1 98.38 74 GLU B O 1
ATOM 1929 N N . GLU B 1 75 ? 17.281 10.781 6.465 1 98.56 75 GLU B N 1
ATOM 1930 C CA . GLU B 1 75 ? 17.891 11.07 5.168 1 98.56 75 GLU B CA 1
ATOM 1931 C C . GLU B 1 75 ? 16.859 11.031 4.051 1 98.56 75 GLU B C 1
ATOM 1933 O O . GLU B 1 75 ? 17.188 11.188 2.877 1 98.56 75 GLU B O 1
ATOM 1938 N N . VAL B 1 76 ? 15.602 10.906 4.391 1 98.69 76 VAL B N 1
ATOM 1939 C CA . VAL B 1 76 ? 14.539 10.812 3.393 1 98.69 76 VAL B CA 1
ATOM 1940 C C . VAL B 1 76 ? 13.93 12.195 3.156 1 98.69 76 VAL B C 1
ATOM 1942 O O . VAL B 1 76 ? 13.484 12.852 4.098 1 98.69 76 VAL B O 1
ATOM 1945 N N . ASP B 1 77 ? 13.914 12.602 1.858 1 98.81 77 ASP B N 1
ATOM 1946 C CA . ASP B 1 77 ? 13.234 13.828 1.453 1 98.81 77 ASP B CA 1
ATOM 1947 C C . ASP B 1 77 ? 11.727 13.609 1.321 1 98.81 77 ASP B C 1
ATOM 1949 O O . ASP B 1 77 ? 11.289 12.797 0.511 1 98.81 77 ASP B O 1
ATOM 1953 N N . VAL B 1 78 ? 10.969 14.391 2.123 1 98.88 78 VAL B N 1
ATOM 1954 C CA . VAL B 1 78 ? 9.523 14.195 2.197 1 98.88 78 VAL B CA 1
ATOM 1955 C C . VAL B 1 78 ? 8.805 15.445 1.695 1 98.88 78 VAL B C 1
ATOM 1957 O O . VAL B 1 78 ? 9.195 16.562 2.023 1 98.88 78 VAL B O 1
ATOM 1960 N N . TRP B 1 79 ? 7.836 15.25 0.812 1 98.94 79 TRP B N 1
ATOM 1961 C CA . TRP B 1 79 ? 6.91 16.297 0.41 1 98.94 79 TRP B CA 1
ATOM 1962 C C . TRP B 1 79 ? 5.469 15.906 0.721 1 98.94 79 TRP B C 1
ATOM 1964 O O . TRP B 1 79 ? 4.988 14.867 0.256 1 98.94 79 TRP B O 1
ATOM 1974 N N . MET B 1 80 ? 4.812 16.688 1.572 1 98.88 80 MET B N 1
ATOM 1975 C CA . MET B 1 80 ? 3.42 16.438 1.944 1 98.88 80 MET B CA 1
ATOM 1976 C C . MET B 1 80 ? 2.52 17.578 1.461 1 98.88 80 MET B C 1
ATOM 1978 O O . MET B 1 80 ? 2.828 18.75 1.662 1 98.88 80 MET B O 1
ATOM 1982 N N . THR B 1 81 ? 1.512 17.25 0.769 1 98.88 81 THR B N 1
ATOM 1983 C CA . THR B 1 81 ? 0.475 18.188 0.337 1 98.88 81 THR B CA 1
ATOM 1984 C C . THR B 1 81 ? -0.873 17.469 0.225 1 98.88 81 THR B C 1
ATOM 1986 O O . THR B 1 81 ? -0.936 16.297 -0.158 1 98.88 81 THR B O 1
ATOM 1989 N N . HIS B 1 82 ? -1.911 18.172 0.555 1 98.81 82 HIS B N 1
ATOM 1990 C CA . HIS B 1 82 ? -3.221 17.531 0.621 1 98.81 82 HIS B CA 1
ATOM 1991 C C . HIS B 1 82 ? -3.727 17.172 -0.771 1 98.81 82 HIS B C 1
ATOM 1993 O O . HIS B 1 82 ? -4.082 16.016 -1.027 1 98.81 82 HIS B O 1
ATOM 1999 N N . ILE B 1 83 ? -3.785 18.141 -1.68 1 98.5 83 ILE B N 1
ATOM 2000 C CA . ILE B 1 83 ? -4.234 17.922 -3.051 1 98.5 83 ILE B CA 1
ATOM 2001 C C . ILE B 1 83 ? -3.027 17.828 -3.98 1 98.5 83 ILE B C 1
ATOM 2003 O O . ILE B 1 83 ? -2.607 18.828 -4.562 1 98.5 83 ILE B O 1
ATOM 2007 N N . GLY B 1 84 ? -2.51 16.594 -4.176 1 98.19 84 GLY B N 1
ATOM 2008 C CA . GLY B 1 84 ? -1.293 16.422 -4.957 1 98.19 84 GLY B CA 1
ATOM 2009 C C . GLY B 1 84 ? -1.472 15.523 -6.16 1 98.19 84 GLY B C 1
ATOM 2010 O O . GLY B 1 84 ? -0.627 15.5 -7.059 1 98.19 84 GLY B O 1
ATOM 2011 N N . GLY B 1 85 ? -2.59 14.766 -6.141 1 97.44 85 GLY B N 1
ATOM 2012 C CA . GLY B 1 85 ? -2.752 13.75 -7.164 1 97.44 85 GLY B CA 1
ATOM 2013 C C . GLY B 1 85 ? -1.93 12.5 -6.902 1 97.44 85 GLY B C 1
ATOM 2014 O O . GLY B 1 85 ? -1.612 12.195 -5.75 1 97.44 85 GLY B O 1
ATOM 2015 N N . TYR B 1 86 ? -1.726 11.766 -7.965 1 96.38 86 TYR B N 1
ATOM 2016 C CA . TYR B 1 86 ? -0.979 10.523 -7.863 1 96.38 86 TYR B CA 1
ATOM 2017 C C . TYR B 1 86 ? -0.175 10.258 -9.133 1 96.38 86 TYR B C 1
ATOM 2019 O O . TYR B 1 86 ? -0.339 10.961 -10.133 1 96.38 86 TYR B O 1
ATOM 2027 N N . PRO B 1 87 ? 0.733 9.227 -9.07 1 96 87 PRO B N 1
ATOM 2028 C CA . PRO B 1 87 ? 1.607 8.977 -10.219 1 96 87 PRO B CA 1
ATOM 2029 C C . PRO B 1 87 ? 0.843 8.93 -11.539 1 96 87 PRO B C 1
ATOM 2031 O O . PRO B 1 87 ? -0.193 8.266 -11.633 1 96 87 PRO B O 1
ATOM 2034 N N . ASP B 1 88 ? 1.354 9.672 -12.555 1 91.81 88 ASP B N 1
ATOM 2035 C CA . ASP B 1 88 ? 0.815 9.836 -13.898 1 91.81 88 ASP B CA 1
ATOM 2036 C C . ASP B 1 88 ? -0.354 10.82 -13.906 1 91.81 88 ASP B C 1
ATOM 2038 O O . ASP B 1 88 ? -0.859 11.18 -14.977 1 91.81 88 ASP B O 1
ATOM 2042 N N . ARG B 1 89 ? -0.806 11.266 -12.742 1 95.06 89 ARG B N 1
ATOM 2043 C CA . ARG B 1 89 ? -1.909 12.219 -12.641 1 95.06 89 ARG B CA 1
ATOM 2044 C C . ARG B 1 89 ? -1.685 13.195 -11.492 1 95.06 89 ARG B C 1
ATOM 2046 O O . ARG B 1 89 ? -2.578 13.406 -10.664 1 95.06 89 ARG B O 1
ATOM 2053 N N . TYR B 1 90 ? -0.56 13.719 -11.445 1 97.81 90 TYR B N 1
ATOM 2054 C CA . TYR B 1 90 ? -0.287 14.719 -10.422 1 97.81 90 TYR B CA 1
ATOM 2055 C C . TYR B 1 90 ? -1.094 15.984 -10.664 1 97.81 90 TYR B C 1
ATOM 2057 O O . TYR B 1 90 ? -1.342 16.359 -11.82 1 97.81 90 TYR B O 1
ATOM 2065 N N . SER B 1 91 ? -1.439 16.672 -9.641 1 97.62 91 SER B N 1
ATOM 2066 C CA . SER B 1 91 ? -2.18 17.922 -9.758 1 97.62 91 SER B CA 1
ATOM 2067 C C . SER B 1 91 ? -1.323 19.016 -10.391 1 97.62 91 SER B C 1
ATOM 2069 O O . SER B 1 91 ? -0.093 18.953 -10.336 1 97.62 91 SER B O 1
ATOM 2071 N N . ALA B 1 92 ? -1.982 19.984 -10.922 1 96.5 92 ALA B N 1
ATOM 2072 C CA . ALA B 1 92 ? -1.306 21.062 -11.641 1 96.5 92 ALA B CA 1
ATOM 2073 C C . ALA B 1 92 ? -0.34 21.812 -10.727 1 96.5 92 ALA B C 1
ATOM 2075 O O . ALA B 1 92 ? 0.735 22.234 -11.156 1 96.5 92 ALA B O 1
ATOM 2076 N N . ASN B 1 93 ? -0.703 22 -9.547 1 94.56 93 ASN B N 1
ATOM 2077 C CA . ASN B 1 93 ? 0.089 22.797 -8.625 1 94.56 93 ASN B CA 1
ATOM 2078 C C . ASN B 1 93 ? 1.332 22.047 -8.156 1 94.56 93 ASN B C 1
ATOM 2080 O O . ASN B 1 93 ? 2.25 22.656 -7.59 1 94.56 93 ASN B O 1
ATOM 2084 N N . VAL B 1 94 ? 1.395 20.719 -8.32 1 96.75 94 VAL B N 1
ATOM 2085 C CA . VAL B 1 94 ? 2.502 19.891 -7.852 1 96.75 94 VAL B CA 1
ATOM 2086 C C . VAL B 1 94 ? 3.365 19.469 -9.039 1 96.75 94 VAL B C 1
ATOM 2088 O O . VAL B 1 94 ? 4.57 19.25 -8.891 1 96.75 94 VAL B O 1
ATOM 2091 N N . LYS B 1 95 ? 2.838 19.375 -10.172 1 95.56 95 LYS B N 1
ATOM 2092 C CA . LYS B 1 95 ? 3.387 18.719 -11.359 1 95.56 95 LYS B CA 1
ATOM 2093 C C . LYS B 1 95 ? 4.75 19.297 -11.727 1 95.56 95 LYS B C 1
ATOM 2095 O O . LYS B 1 95 ? 5.711 18.547 -11.93 1 95.56 95 LYS B O 1
ATOM 2100 N N . PRO B 1 96 ? 4.926 20.609 -11.828 1 94.88 96 PRO B N 1
ATOM 2101 C CA . PRO B 1 96 ? 6.246 21.094 -12.227 1 94.88 96 PRO B CA 1
ATOM 2102 C C . PRO B 1 96 ? 7.344 20.703 -11.242 1 94.88 96 PRO B C 1
ATOM 2104 O O . PRO B 1 96 ? 8.391 20.203 -11.648 1 94.88 96 PRO B O 1
ATOM 2107 N N . GLU B 1 97 ? 7.082 20.781 -9.992 1 96.81 97 GLU B N 1
ATOM 2108 C CA . GLU B 1 97 ? 8.109 20.562 -8.984 1 96.81 97 GLU B CA 1
ATOM 2109 C C . GLU B 1 97 ? 8.375 19.078 -8.766 1 96.81 97 GLU B C 1
ATOM 2111 O O . GLU B 1 97 ? 9.516 18.672 -8.531 1 96.81 97 GLU B O 1
ATOM 2116 N N . ILE B 1 98 ? 7.367 18.281 -8.844 1 97.69 98 ILE B N 1
ATOM 2117 C CA . ILE B 1 98 ? 7.496 16.859 -8.555 1 97.69 98 ILE B CA 1
ATOM 2118 C C . ILE B 1 98 ? 8.469 16.219 -9.547 1 97.69 98 ILE B C 1
ATOM 2120 O O . ILE B 1 98 ? 9.164 15.258 -9.203 1 97.69 98 ILE B O 1
ATOM 2124 N N . TYR B 1 99 ? 8.594 16.766 -10.742 1 96.69 99 TYR B N 1
ATOM 2125 C CA . TYR B 1 99 ? 9.453 16.188 -11.766 1 96.69 99 TYR B CA 1
ATOM 2126 C C . TYR B 1 99 ? 10.828 16.844 -11.75 1 96.69 99 TYR B C 1
ATOM 2128 O O . TYR B 1 99 ? 11.828 16.203 -12.086 1 96.69 99 TYR B O 1
ATOM 2136 N N . THR B 1 100 ? 10.93 18.109 -11.383 1 97.5 100 THR B N 1
ATOM 2137 C CA . THR B 1 100 ? 12.195 18.828 -11.422 1 97.5 100 THR B CA 1
ATOM 2138 C C . THR B 1 100 ? 12.984 18.609 -10.133 1 97.5 100 THR B C 1
ATOM 2140 O O . THR B 1 100 ? 14.219 18.656 -10.141 1 97.5 100 THR B O 1
ATOM 2143 N N . ASN B 1 101 ? 12.281 18.406 -9.062 1 98.12 101 ASN B N 1
ATOM 2144 C CA . ASN B 1 101 ? 12.859 18.156 -7.75 1 98.12 101 ASN B CA 1
ATOM 2145 C C . ASN B 1 101 ? 12.055 17.125 -6.969 1 98.12 101 ASN B C 1
ATOM 2147 O O . ASN B 1 101 ? 11.453 17.438 -5.945 1 98.12 101 ASN B O 1
ATOM 2151 N N . PRO B 1 102 ? 12.117 15.906 -7.422 1 98.31 102 PRO B N 1
ATOM 2152 C CA . PRO B 1 102 ? 11.281 14.867 -6.809 1 98.31 102 PRO B CA 1
ATOM 2153 C C . PRO B 1 102 ? 11.719 14.531 -5.383 1 98.31 102 PRO B C 1
ATOM 2155 O O . PRO B 1 102 ? 12.914 14.508 -5.086 1 98.31 102 PRO B O 1
ATOM 2158 N N . PRO B 1 103 ? 10.742 14.328 -4.512 1 98.62 103 PRO B N 1
ATOM 2159 C CA . PRO B 1 103 ? 11.062 13.742 -3.209 1 98.62 103 PRO B CA 1
ATOM 2160 C C . PRO B 1 103 ? 11.234 12.227 -3.275 1 98.62 103 PRO B C 1
ATOM 2162 O O . PRO B 1 103 ? 10.961 11.617 -4.309 1 98.62 103 PRO B O 1
ATOM 2165 N N . GLN B 1 104 ? 11.734 11.664 -2.156 1 98.19 104 GLN B N 1
ATOM 2166 C CA . GLN B 1 104 ? 11.742 10.211 -2.037 1 98.19 104 GLN B CA 1
ATOM 2167 C C . GLN B 1 104 ? 10.383 9.688 -1.568 1 98.19 104 GLN B C 1
ATOM 2169 O O . GLN B 1 104 ? 10.008 8.555 -1.88 1 98.19 104 GLN B O 1
ATOM 2174 N N . LEU B 1 105 ? 9.727 10.531 -0.822 1 98.75 105 LEU B N 1
ATOM 2175 C CA . LEU B 1 105 ? 8.414 10.211 -0.263 1 98.75 105 LEU B CA 1
ATOM 2176 C C . LEU B 1 105 ? 7.43 11.352 -0.491 1 98.75 105 LEU B C 1
ATOM 2178 O O . LEU B 1 105 ? 7.652 12.469 -0.029 1 98.75 105 LEU B O 1
ATOM 2182 N N . PHE B 1 106 ? 6.383 11.062 -1.244 1 98.94 106 PHE B N 1
ATOM 2183 C CA . PHE B 1 106 ? 5.336 12.039 -1.536 1 98.94 106 PHE B CA 1
ATOM 2184 C C . PHE B 1 106 ? 4.016 11.617 -0.901 1 98.94 106 PHE B C 1
ATOM 2186 O O . PHE B 1 106 ? 3.494 10.539 -1.192 1 98.94 106 PHE B O 1
ATOM 2193 N N . ILE B 1 107 ? 3.428 12.508 -0.029 1 98.94 107 ILE B N 1
ATOM 2194 C CA . ILE B 1 107 ? 2.258 12.172 0.775 1 98.94 107 ILE B CA 1
ATOM 2195 C C . ILE B 1 107 ? 1.1 13.094 0.412 1 98.94 107 ILE B C 1
ATOM 2197 O O . ILE B 1 107 ? 1.264 14.312 0.362 1 98.94 107 ILE B O 1
ATOM 2201 N N . THR B 1 108 ? -0.015 12.453 0.115 1 98.81 108 THR B N 1
ATOM 2202 C CA . THR B 1 108 ? -1.206 13.219 -0.226 1 98.81 108 THR B CA 1
ATOM 2203 C C . THR B 1 108 ? -2.422 12.703 0.536 1 98.81 108 THR B C 1
ATOM 2205 O O . THR B 1 108 ? -2.344 11.68 1.219 1 98.81 108 THR B O 1
ATOM 2208 N N . GLY B 1 109 ? -3.531 13.469 0.525 1 98.06 109 GLY B N 1
ATOM 2209 C CA . GLY B 1 109 ? -4.844 13.094 1.023 1 98.06 109 GLY B CA 1
ATOM 2210 C C . GLY B 1 109 ? -5.965 13.422 0.056 1 98.06 109 GLY B C 1
ATOM 2211 O O . GLY B 1 109 ? -5.883 13.094 -1.131 1 98.06 109 GLY B O 1
ATOM 2212 N N . HIS B 1 110 ? -7.078 13.867 0.477 1 96.69 110 HIS B N 1
ATOM 2213 C CA . HIS B 1 110 ? -8.164 14.508 -0.265 1 96.69 110 HIS B CA 1
ATOM 2214 C C . HIS B 1 110 ? -9.086 13.461 -0.892 1 96.69 110 HIS B C 1
ATOM 2216 O O . HIS B 1 110 ? -10.305 13.539 -0.742 1 96.69 110 HIS B O 1
ATOM 2222 N N . SER B 1 111 ? -8.602 12.391 -1.544 1 94.56 111 SER B N 1
ATOM 2223 C CA . SER B 1 111 ? -9.414 11.43 -2.281 1 94.56 111 SER B CA 1
ATOM 2224 C C . SER B 1 111 ? -10.148 10.484 -1.336 1 94.56 111 SER B C 1
ATOM 2226 O O . SER B 1 111 ? -11.094 9.805 -1.737 1 94.56 111 SER B O 1
ATOM 2228 N N . HIS B 1 112 ? -9.703 10.359 -0.164 1 96 112 HIS B N 1
ATOM 2229 C CA . HIS B 1 112 ? -10.219 9.438 0.835 1 96 112 HIS B CA 1
ATOM 2230 C C . HIS B 1 112 ? -9.961 7.988 0.429 1 96 112 HIS B C 1
ATOM 2232 O O . HIS B 1 112 ? -10.625 7.07 0.92 1 96 112 HIS B O 1
ATOM 2238 N N . ILE B 1 113 ? -9.102 7.844 -0.487 1 94.75 113 ILE B N 1
ATOM 2239 C CA . ILE B 1 113 ? -8.828 6.508 -1.006 1 94.75 113 ILE B CA 1
ATOM 2240 C C . ILE B 1 113 ? -7.406 6.09 -0.634 1 94.75 113 ILE B C 1
ATOM 2242 O O . ILE B 1 113 ? -6.445 6.812 -0.915 1 94.75 113 ILE B O 1
ATOM 2246 N N . LEU B 1 114 ? -7.316 4.914 -0.006 1 97.12 114 LEU B N 1
ATOM 2247 C CA . LEU B 1 114 ? -6.02 4.32 0.297 1 97.12 114 LEU B CA 1
ATOM 2248 C C . LEU B 1 114 ? -5.234 4.047 -0.981 1 97.12 114 LEU B C 1
ATOM 2250 O O . LEU B 1 114 ? -5.73 3.383 -1.892 1 97.12 114 LEU B O 1
ATOM 2254 N N . LYS B 1 115 ? -3.988 4.637 -1.099 1 98 115 LYS B N 1
ATOM 2255 C CA . LYS B 1 115 ? -3.096 4.383 -2.227 1 98 115 LYS B CA 1
ATOM 2256 C C . LYS B 1 115 ? -1.645 4.277 -1.767 1 98 115 LYS B C 1
ATOM 2258 O O . LYS B 1 115 ? -1.162 5.129 -1.019 1 98 115 LYS B O 1
ATOM 2263 N N . VAL B 1 116 ? -0.959 3.246 -2.143 1 98.62 116 VAL B N 1
ATOM 2264 C CA . VAL B 1 116 ? 0.491 3.096 -2.107 1 98.62 116 VAL B CA 1
ATOM 2265 C C . VAL B 1 116 ? 1.012 2.777 -3.508 1 98.62 116 VAL B C 1
ATOM 2267 O O . VAL B 1 116 ? 0.701 1.724 -4.066 1 98.62 116 VAL B O 1
ATOM 2270 N N . ILE B 1 117 ? 1.758 3.713 -4.109 1 98.06 117 ILE B N 1
ATOM 2271 C CA . ILE B 1 117 ? 2.25 3.516 -5.469 1 98.06 117 ILE B CA 1
ATOM 2272 C C . ILE B 1 117 ? 3.709 3.957 -5.559 1 98.06 117 ILE B C 1
ATOM 2274 O O . ILE B 1 117 ? 4.051 5.074 -5.16 1 98.06 117 ILE B O 1
ATOM 2278 N N . PHE B 1 118 ? 4.535 3.09 -6.039 1 96.75 118 PHE B N 1
ATOM 2279 C CA . PHE B 1 118 ? 5.902 3.508 -6.328 1 96.75 118 PHE B CA 1
ATOM 2280 C C . PHE B 1 118 ? 6.012 4.07 -7.738 1 96.75 118 PHE B C 1
ATOM 2282 O O . PHE B 1 118 ? 5.75 3.361 -8.719 1 96.75 118 PHE B O 1
ATOM 2289 N N . ASP B 1 119 ? 6.375 5.32 -7.844 1 96.31 119 ASP B N 1
ATOM 2290 C CA . ASP B 1 119 ? 6.59 5.969 -9.133 1 96.31 119 ASP B CA 1
ATOM 2291 C C . ASP B 1 119 ? 8.031 5.781 -9.609 1 96.31 119 ASP B C 1
ATOM 2293 O O . ASP B 1 119 ? 8.93 6.52 -9.203 1 96.31 119 ASP B O 1
ATOM 2297 N N . LYS B 1 120 ? 8.211 4.961 -10.508 1 91.94 120 LYS B N 1
ATOM 2298 C CA . LYS B 1 120 ? 9.555 4.602 -10.961 1 91.94 120 LYS B CA 1
ATOM 2299 C C . LYS B 1 120 ? 10.18 5.742 -11.766 1 91.94 120 LYS B C 1
ATOM 2301 O O . LYS B 1 120 ? 11.406 5.879 -11.805 1 91.94 120 LYS B O 1
ATOM 2306 N N . LYS B 1 121 ? 9.352 6.551 -12.398 1 93.56 121 LYS B N 1
ATOM 2307 C CA . LYS B 1 121 ? 9.859 7.625 -13.25 1 93.56 121 LYS B CA 1
ATOM 2308 C C . LYS B 1 121 ? 10.695 8.609 -12.445 1 93.56 121 LYS B C 1
ATOM 2310 O O . LYS B 1 121 ? 11.641 9.195 -12.969 1 93.56 121 LYS B O 1
ATOM 2315 N N . ILE B 1 122 ? 10.352 8.727 -11.203 1 95.62 122 ILE B N 1
ATOM 2316 C CA . ILE B 1 122 ? 11.039 9.742 -10.414 1 95.62 122 ILE B CA 1
ATOM 2317 C C . ILE B 1 122 ? 11.57 9.133 -9.117 1 95.62 122 ILE B C 1
ATOM 2319 O O . ILE B 1 122 ? 11.977 9.852 -8.203 1 95.62 122 ILE B O 1
ATOM 2323 N N . ASN B 1 123 ? 11.508 7.789 -9 1 94.56 123 ASN B N 1
ATOM 2324 C CA . ASN B 1 123 ? 11.984 7.062 -7.82 1 94.56 123 ASN B CA 1
ATOM 2325 C C . ASN B 1 123 ? 11.383 7.625 -6.535 1 94.56 123 ASN B C 1
ATOM 2327 O O . ASN B 1 123 ? 12.109 7.949 -5.598 1 94.56 123 ASN B O 1
ATOM 2331 N N . CYS B 1 124 ? 10.07 7.645 -6.539 1 97.31 124 CYS B N 1
ATOM 2332 C CA . CYS B 1 124 ? 9.312 8.273 -5.457 1 97.31 124 CYS B CA 1
ATOM 2333 C C . CYS B 1 124 ? 8.195 7.359 -4.977 1 97.31 124 CYS B C 1
ATOM 2335 O O . CYS B 1 124 ? 7.426 6.832 -5.781 1 97.31 124 CYS B O 1
ATOM 2337 N N . LEU B 1 125 ? 8.172 7.137 -3.639 1 98.31 125 LEU B N 1
ATOM 2338 C CA . LEU B 1 125 ? 7.039 6.426 -3.053 1 98.31 125 LEU B CA 1
ATOM 2339 C C . LEU B 1 125 ? 5.883 7.383 -2.764 1 98.31 125 LEU B C 1
ATOM 2341 O O . LEU B 1 125 ? 6.059 8.375 -2.053 1 98.31 125 LEU B O 1
ATOM 2345 N N . HIS B 1 126 ? 4.742 7.117 -3.385 1 98.69 126 HIS B N 1
ATOM 2346 C CA . HIS B 1 126 ? 3.531 7.895 -3.158 1 98.69 126 HIS B CA 1
ATOM 2347 C C . HIS B 1 126 ? 2.619 7.219 -2.143 1 98.69 126 HIS B C 1
ATOM 2349 O O . HIS B 1 126 ? 2.27 6.047 -2.301 1 98.69 126 HIS B O 1
ATOM 2355 N N . LEU B 1 127 ? 2.225 7.996 -1.095 1 98.88 127 LEU B N 1
ATOM 2356 C CA . LEU B 1 127 ? 1.319 7.469 -0.079 1 98.88 127 LEU B CA 1
ATOM 2357 C C . LEU B 1 127 ? 0.083 8.352 0.057 1 98.88 127 LEU B C 1
ATOM 2359 O O . LEU B 1 127 ? 0.195 9.578 0.148 1 98.88 127 LEU B O 1
ATOM 2363 N N . ASN B 1 128 ? -1.062 7.789 0.012 1 98.69 128 ASN B N 1
ATOM 2364 C CA . ASN B 1 128 ? -2.322 8.305 0.531 1 98.69 128 ASN B CA 1
ATOM 2365 C C . ASN B 1 128 ? -2.949 7.352 1.542 1 98.69 128 ASN B C 1
ATOM 2367 O O . ASN B 1 128 ? -3.369 6.25 1.184 1 98.69 128 ASN B O 1
ATOM 2371 N N . PRO B 1 129 ? -3.006 7.777 2.777 1 98.5 129 PRO B N 1
ATOM 2372 C CA . PRO B 1 129 ? -3.455 6.832 3.801 1 98.5 129 PRO B CA 1
ATOM 2373 C C . PRO B 1 129 ? -4.965 6.609 3.775 1 98.5 129 PRO B C 1
ATOM 2375 O O . PRO B 1 129 ? -5.488 5.801 4.547 1 98.5 129 PRO B O 1
ATOM 2378 N N . GLY B 1 130 ? -5.699 7.242 2.889 1 96.75 130 GLY B N 1
ATOM 2379 C CA . GLY B 1 130 ? -7.152 7.184 2.93 1 96.75 130 GLY B CA 1
ATOM 2380 C C . GLY B 1 130 ? -7.762 8.195 3.883 1 96.75 130 GLY B C 1
ATOM 2381 O O . GLY B 1 130 ? -7.297 9.336 3.973 1 96.75 130 GLY B O 1
ATOM 2382 N N . ALA B 1 131 ? -8.898 7.809 4.465 1 96.94 131 ALA B N 1
ATOM 2383 C CA . ALA B 1 131 ? -9.594 8.695 5.395 1 96.94 131 ALA B CA 1
ATOM 2384 C C . ALA B 1 131 ? -9.766 8.031 6.758 1 96.94 131 ALA B C 1
ATOM 2386 O O . ALA B 1 131 ? -10.148 6.859 6.844 1 96.94 131 ALA B O 1
ATOM 2387 N N . ALA B 1 132 ? -9.484 8.781 7.77 1 96.44 132 ALA B N 1
ATOM 2388 C CA . ALA B 1 132 ? -9.641 8.273 9.133 1 96.44 132 ALA B CA 1
ATOM 2389 C C . ALA B 1 132 ? -10.938 8.773 9.758 1 96.44 132 ALA B C 1
ATOM 2391 O O . ALA B 1 132 ? -11.367 8.281 10.805 1 96.44 132 ALA B O 1
ATOM 2392 N N . GLY B 1 133 ? -11.5 9.781 9.133 1 94.81 133 GLY B N 1
ATOM 2393 C CA . GLY B 1 133 ? -12.742 10.344 9.633 1 94.81 133 GLY B CA 1
ATOM 2394 C C . GLY B 1 133 ? -13.977 9.688 9.047 1 94.81 133 GLY B C 1
ATOM 2395 O O . GLY B 1 133 ? -13.867 8.719 8.297 1 94.81 133 GLY B O 1
ATOM 2396 N N . LYS B 1 134 ? -15.156 10.172 9.523 1 90 134 LYS B N 1
ATOM 2397 C CA . LYS B 1 134 ? -16.438 9.625 9.086 1 90 134 LYS B CA 1
ATOM 2398 C C . LYS B 1 134 ? -17.094 10.531 8.055 1 90 134 LYS B C 1
ATOM 2400 O O . LYS B 1 134 ? -17.797 11.492 8.422 1 90 134 LYS B O 1
ATOM 2405 N N . GLN B 1 135 ? -16.484 10.641 6.918 1 80.25 135 GLN B N 1
ATOM 2406 C CA . GLN B 1 135 ? -17.094 11.477 5.891 1 80.25 135 GLN B CA 1
ATOM 2407 C C . GLN B 1 135 ? -17.5 10.656 4.676 1 80.25 135 GLN B C 1
ATOM 2409 O O . GLN B 1 135 ? -16.734 9.805 4.211 1 80.25 135 GLN B O 1
ATOM 2414 N N . GLY B 1 136 ? -18.641 11.039 4.27 1 66.75 136 GLY B N 1
ATOM 2415 C CA . GLY B 1 136 ? -19.125 10.445 3.037 1 66.75 136 GLY B CA 1
ATOM 2416 C C . GLY B 1 136 ? -19.641 9.031 3.223 1 66.75 136 GLY B C 1
ATOM 2417 O O . GLY B 1 136 ? -20.047 8.648 4.328 1 66.75 136 GLY B O 1
ATOM 2418 N N . TRP B 1 137 ? -19.875 8.445 2.145 1 61.81 137 TRP B N 1
ATOM 2419 C CA . TRP B 1 137 ? -20.422 7.098 2.064 1 61.81 137 TRP B CA 1
ATOM 2420 C C . TRP B 1 137 ? -19.328 6.051 2.156 1 61.81 137 TRP B C 1
ATOM 2422 O O . TRP B 1 137 ? -19.594 4.848 2.086 1 61.81 137 TRP B O 1
ATOM 2432 N N . HIS B 1 138 ? -18.141 6.566 2.48 1 64.5 138 HIS B N 1
ATOM 2433 C CA . HIS B 1 138 ? -17.047 5.598 2.551 1 64.5 138 HIS B CA 1
ATOM 2434 C C . HIS B 1 138 ? -17.016 4.898 3.906 1 64.5 138 HIS B C 1
ATOM 2436 O O . HIS B 1 138 ? -17 5.555 4.949 1 64.5 138 HIS B O 1
ATOM 2442 N N . LYS B 1 139 ? -17.031 3.688 3.793 1 74.94 139 LYS B N 1
ATOM 2443 C CA . LYS B 1 139 ? -17.188 2.906 5.016 1 74.94 139 LYS B CA 1
ATOM 2444 C C . LYS B 1 139 ? -15.828 2.451 5.551 1 74.94 139 LYS B C 1
ATOM 2446 O O . LYS B 1 139 ? -15.664 2.25 6.758 1 74.94 139 LYS B O 1
ATOM 2451 N N . VAL B 1 140 ? -14.844 2.492 4.633 1 88.06 140 VAL B N 1
ATOM 2452 C CA . VAL B 1 140 ? -13.578 1.933 5.098 1 88.06 140 VAL B CA 1
ATOM 2453 C C . VAL B 1 140 ? -12.648 3.057 5.539 1 88.06 140 VAL B C 1
ATOM 2455 O O . VAL B 1 140 ? -12.258 3.902 4.73 1 88.06 140 VAL B O 1
ATOM 2458 N N . ARG B 1 141 ? -12.398 3.127 6.852 1 95.25 141 ARG B N 1
ATOM 2459 C CA . ARG B 1 141 ? -11.461 4.098 7.418 1 95.25 141 ARG B CA 1
ATOM 2460 C C . ARG B 1 141 ? -10.086 3.473 7.625 1 95.25 141 ARG B C 1
ATOM 2462 O O . ARG B 1 141 ? -9.977 2.348 8.109 1 95.25 141 ARG B O 1
ATOM 2469 N N . THR B 1 142 ? -9.016 4.227 7.188 1 96.81 142 THR B N 1
ATOM 2470 C CA . THR B 1 142 ? -7.688 3.635 7.246 1 96.81 142 THR B CA 1
ATOM 2471 C C . THR B 1 142 ? -6.664 4.652 7.75 1 96.81 142 THR B C 1
ATOM 2473 O O . THR B 1 142 ? -6.918 5.859 7.723 1 96.81 142 THR B O 1
ATOM 2476 N N . LEU B 1 143 ? -5.555 4.133 8.297 1 98.31 143 LEU B N 1
ATOM 2477 C CA . LEU B 1 143 ? -4.316 4.863 8.555 1 98.31 143 LEU B CA 1
ATOM 2478 C C . LEU B 1 143 ? -3.1 4.02 8.195 1 98.31 143 LEU B C 1
ATOM 2480 O O . LEU B 1 143 ? -3.24 2.855 7.812 1 98.31 143 LEU B O 1
ATOM 2484 N N . MET B 1 144 ? -1.903 4.652 8.219 1 98.75 144 MET B N 1
ATOM 2485 C CA . MET B 1 144 ? -0.668 3.951 7.879 1 98.75 144 MET B CA 1
ATOM 2486 C C . MET B 1 144 ? 0.364 4.102 8.992 1 98.75 144 MET B C 1
ATOM 2488 O O . MET B 1 144 ? 0.369 5.102 9.711 1 98.75 144 MET B O 1
ATOM 2492 N N . LYS B 1 145 ? 1.178 3.102 9.125 1 98.69 145 LYS B N 1
ATOM 2493 C CA . LYS B 1 145 ? 2.383 3.148 9.945 1 98.69 145 LYS B CA 1
ATOM 2494 C C . LYS B 1 145 ? 3.613 2.732 9.141 1 98.69 145 LYS B C 1
ATOM 2496 O O . LYS B 1 145 ? 3.551 1.791 8.352 1 98.69 145 LYS B O 1
ATOM 2501 N N . PHE B 1 146 ? 4.707 3.436 9.312 1 98.69 146 PHE B N 1
ATOM 2502 C CA . PHE B 1 146 ? 5.953 3.018 8.688 1 98.69 146 PHE B CA 1
ATOM 2503 C C . PHE B 1 146 ? 7.152 3.596 9.43 1 98.69 146 PHE B C 1
ATOM 2505 O O . PHE B 1 146 ? 6.992 4.438 10.32 1 98.69 146 PHE B O 1
ATOM 2512 N N . ASP B 1 147 ? 8.328 3.111 9.086 1 98.56 147 ASP B N 1
ATOM 2513 C CA . ASP B 1 147 ? 9.578 3.555 9.695 1 98.56 147 ASP B CA 1
ATOM 2514 C C . ASP B 1 147 ? 10.508 4.176 8.656 1 98.56 147 ASP B C 1
ATOM 2516 O O . ASP B 1 147 ? 10.531 3.742 7.5 1 98.56 147 ASP B O 1
ATOM 2520 N N . ILE B 1 148 ? 11.18 5.164 9.078 1 98.44 148 ILE B N 1
ATOM 2521 C CA . ILE B 1 148 ? 12.289 5.695 8.297 1 98.44 148 ILE B CA 1
ATOM 2522 C C . ILE B 1 148 ? 13.609 5.445 9.023 1 98.44 148 ILE B C 1
ATOM 2524 O O . ILE B 1 148 ? 13.805 5.922 10.141 1 98.44 148 ILE B O 1
ATOM 2528 N N . ASN B 1 149 ? 14.461 4.695 8.398 1 97.94 149 ASN B N 1
ATOM 2529 C CA . ASN B 1 149 ? 15.773 4.328 8.906 1 97.94 149 ASN B CA 1
ATOM 2530 C C . ASN B 1 149 ? 16.891 4.766 7.961 1 97.94 149 ASN B C 1
ATOM 2532 O O . ASN B 1 149 ? 17.188 4.074 6.988 1 97.94 149 ASN B O 1
ATOM 2536 N N . GLY B 1 150 ? 17.516 5.879 8.336 1 97.75 150 GLY B N 1
ATOM 2537 C CA . GLY B 1 150 ? 18.438 6.477 7.387 1 97.75 150 GLY B CA 1
ATOM 2538 C C . GLY B 1 150 ? 17.766 6.945 6.109 1 97.75 150 GLY B C 1
ATOM 2539 O O . GLY B 1 150 ? 16.875 7.797 6.148 1 97.75 150 GLY B O 1
ATOM 2540 N N . ASN B 1 151 ? 18.172 6.309 5.008 1 97.06 151 ASN B N 1
ATOM 2541 C CA . ASN B 1 151 ? 17.594 6.703 3.729 1 97.06 151 ASN B CA 1
ATOM 2542 C C . ASN B 1 151 ? 16.547 5.707 3.258 1 97.06 151 ASN B C 1
ATOM 2544 O O . ASN B 1 151 ? 16.109 5.75 2.105 1 97.06 151 ASN B O 1
ATOM 2548 N N . LYS B 1 152 ? 16.062 4.805 4.195 1 95.31 152 LYS B N 1
ATOM 2549 C CA . LYS B 1 152 ? 15.141 3.736 3.816 1 95.31 152 LYS B CA 1
ATOM 2550 C C . LYS B 1 152 ? 13.773 3.932 4.461 1 95.31 152 LYS B C 1
ATOM 2552 O O . LYS B 1 152 ? 13.688 4.32 5.629 1 95.31 152 LYS B O 1
ATOM 2557 N N . ILE B 1 153 ? 12.734 3.746 3.695 1 97.12 153 ILE B N 1
ATOM 2558 C CA . ILE B 1 153 ? 11.367 3.633 4.195 1 97.12 153 ILE B CA 1
ATOM 2559 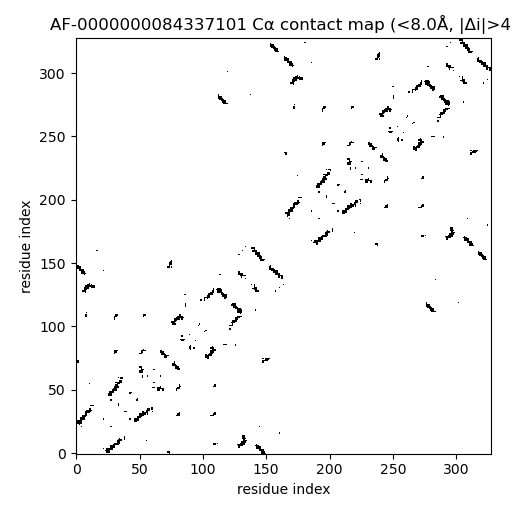C C . ILE B 1 153 ? 11 2.16 4.363 1 97.12 153 ILE B C 1
ATOM 2561 O O . ILE B 1 153 ? 11.047 1.389 3.404 1 97.12 153 ILE B O 1
ATOM 2565 N N . GLU B 1 154 ? 10.625 1.748 5.582 1 96 154 GLU B N 1
ATOM 2566 C CA . GLU B 1 154 ? 10.445 0.324 5.848 1 96 154 GLU B CA 1
ATOM 2567 C C . GLU B 1 154 ? 9.227 0.077 6.73 1 96 154 GLU B C 1
ATOM 2569 O O . GLU B 1 154 ? 8.711 1.003 7.359 1 96 154 GLU B O 1
ATOM 2574 N N . ASN B 1 155 ? 8.742 -1.18 6.734 1 96 155 ASN B N 1
ATOM 2575 C CA . ASN B 1 155 ? 7.672 -1.633 7.621 1 96 155 ASN B CA 1
ATOM 2576 C C . ASN B 1 155 ? 6.391 -0.831 7.41 1 96 155 ASN B C 1
ATOM 2578 O O . ASN B 1 155 ? 5.781 -0.364 8.375 1 96 155 ASN B O 1
ATOM 2582 N N . LEU B 1 156 ? 6.086 -0.665 6.098 1 98.31 156 LEU B N 1
ATOM 2583 C CA . LEU B 1 156 ? 4.84 0.029 5.789 1 98.31 156 LEU B CA 1
ATOM 2584 C C . LEU B 1 156 ? 3.639 -0.87 6.059 1 98.31 156 LEU B C 1
ATOM 2586 O O . LEU B 1 156 ? 3.486 -1.916 5.422 1 98.31 156 LEU B O 1
ATOM 2590 N N . ASN B 1 157 ? 2.832 -0.414 7.039 1 97.69 157 ASN B N 1
ATOM 2591 C CA . ASN B 1 157 ? 1.651 -1.149 7.48 1 97.69 157 ASN B CA 1
ATOM 2592 C C . ASN B 1 157 ? 0.379 -0.326 7.305 1 97.69 157 ASN B C 1
ATOM 2594 O O . ASN B 1 157 ? 0.352 0.861 7.637 1 97.69 157 ASN B O 1
ATOM 2598 N N . ILE B 1 158 ? -0.593 -0.954 6.746 1 97.62 158 ILE B N 1
ATOM 2599 C CA . ILE B 1 158 ? -1.899 -0.324 6.586 1 97.62 158 ILE B CA 1
ATOM 2600 C C . ILE B 1 158 ? -2.871 -0.879 7.625 1 97.62 158 ILE B C 1
ATOM 2602 O O . ILE B 1 158 ? -2.969 -2.096 7.805 1 97.62 158 ILE B O 1
ATOM 2606 N N . VAL B 1 159 ? -3.615 0.005 8.281 1 96.56 159 VAL B N 1
ATOM 2607 C CA . VAL B 1 159 ? -4.531 -0.38 9.352 1 96.56 159 VAL B CA 1
ATOM 2608 C C . VAL B 1 159 ? -5.953 0.051 8.992 1 96.56 159 VAL B C 1
ATOM 2610 O O . VAL B 1 159 ? -6.188 1.208 8.641 1 96.56 159 VAL B O 1
ATOM 2613 N N . GLU B 1 160 ? -6.859 -0.904 9.062 1 94.75 160 GLU B N 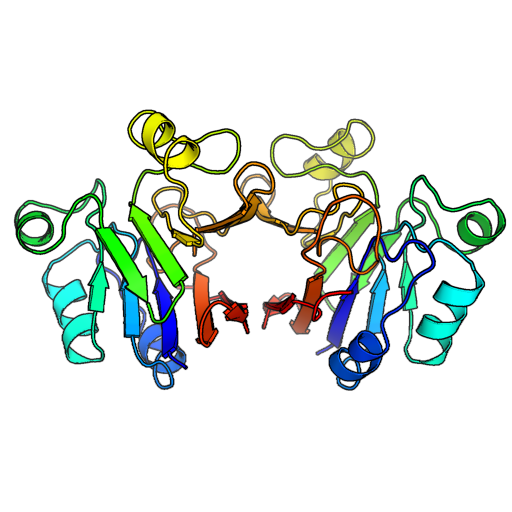1
ATOM 2614 C CA . GLU B 1 160 ? -8.281 -0.571 8.953 1 94.75 160 GLU B CA 1
ATOM 2615 C C . GLU B 1 160 ? -8.875 -0.252 10.32 1 94.75 160 GLU B C 1
ATOM 2617 O O . GLU B 1 160 ? -8.703 -1.017 11.273 1 94.75 160 GLU B O 1
ATOM 2622 N N . LEU B 1 161 ? -9.477 0.918 10.359 1 93.31 161 LEU B N 1
ATOM 2623 C CA . LEU B 1 161 ? -10.148 1.311 11.594 1 93.31 161 LEU B CA 1
ATOM 2624 C C . LEU B 1 161 ? -11.578 0.783 11.633 1 93.31 161 LEU B C 1
ATOM 2626 O O . LEU B 1 161 ? -12.273 0.792 10.609 1 93.31 161 LEU B O 1
ATOM 2630 N N . SER B 1 162 ? -11.953 -0.066 12.648 1 75.75 162 SER B N 1
ATOM 2631 C CA . SER B 1 162 ? -13.25 -0.714 12.781 1 75.75 162 SER B CA 1
ATOM 2632 C C . SER B 1 162 ? -14.383 0.303 12.727 1 75.75 162 SER B C 1
ATOM 2634 O O . SER B 1 162 ? -14.195 1.474 13.062 1 75.75 162 SER B O 1
ATOM 2636 N N . GLY B 1 163 ? -15.492 -0.029 11.734 1 61.38 163 GLY B N 1
ATOM 2637 C CA . GLY B 1 163 ? -16.703 0.716 11.438 1 61.38 163 GLY B CA 1
ATOM 2638 C C . GLY B 1 163 ? -17.297 1.392 12.664 1 61.38 163 GLY B C 1
ATOM 2639 O O . GLY B 1 163 ? -16.953 1.055 13.797 1 61.38 163 GLY B O 1
ATOM 2640 N N . ARG B 1 164 ? -18.125 2.508 12.359 1 44.56 164 ARG B N 1
ATOM 2641 C CA . ARG B 1 164 ? -19.016 3.385 13.125 1 44.56 164 ARG B CA 1
ATOM 2642 C C . ARG B 1 164 ? -19.984 2.574 13.984 1 44.56 164 ARG B C 1
ATOM 2644 O O . ARG B 1 164 ? -20.359 1.461 13.617 1 44.56 164 ARG B O 1
#

InterPro domains:
  IPR000979 Phosphodiesterase MJ0936/Vps29 [TIGR00040] (3-155)
  IPR024654 Calcineurin-like phosphoesterase domain, lpxH-type [PF12850] (3-149)
  IPR029052 Metallo-dependent phosphatase-like [G3DSA:3.60.21.10] (1-157)
  IPR029052 Metallo-dependent phosphatase-like [SSF56300] (1-159)

Radius of gyration: 19.68 Å; Cα contacts (8 Å, |Δi|>4): 860; chains: 2; bounding box: 42×57×44 Å

Sequence (328 aa):
MTRIGLISDTHSYLDEAVFKHFADRDEIWHAGDFGTLELADQLAAFKPLKGVYGNIDDKDVRLVYPEHLRFKCEEVDVWMTHIGGYPDRYSANVKPEIYTNPPQLFITGHSHILKVIFDKKINCLHLNPGAAGKQGWHKVRTLMKFDINGNKIENLNIVELSGRMTRIGLISDTHSYLDEAVFKHFADRDEIWHAGDFGTLELADQLAAFKPLKGVYGNIDDKDVRLVYPEHLRFKCEEVDVWMTHIGGYPDRYSANVKPEIYTNPPQLFITGHSHILKVIFDKKINCLHLNPGAAGKQGWHKVRTLMKFDINGNKIENLNIVELSGR